Protein AF-A0A1G0JPV0-F1 (afdb_monomer)

Sequence (193 aa):
MLNKIFTVIILLCFSFQAYADFKSGGEAYKQGDYETAAKEFLPLAKNGDHRAMYALGSMYSAGHGVPQDYTEAFKWFQRAAKYGRPDAEYKIGLLYLNGLGTEKDDRKAINWFGRSAKKGFANAQFRLGEMYAAGLAVQQNDIKAYAWLTIALEQGITDAKITLDRVSANLSPEQLKEAQDLARSYRDQYVKR

Mean predicted aligned error: 6.46 Å

pLDDT: mean 92.22, std 15.37, range [37.16, 98.88]

Secondary structure (DSSP, 8-state):
----SS--S------------HHHHHHHHHTT-HHHHHHHHHHHHHTT-HHHHHHHHHHHHHTSSS---HHHHHHHHHHHHHTT-HHHHHHHHHHHHHTSSS---HHHHHHHHHHHHTTT-HHHHHHHHHHHHHTSSS---HHHHHHHHHHHHHTT-TTHHHHHHHHHHTS-HHHHHHHHHHHHHHHHHHT--

Radius of gyration: 23.27 Å; Cα contacts (8 Å, |Δi|>4): 308; chains: 1; bounding box: 89×28×48 Å

Solvent-accessible surface area (backbone atoms only — not comparable to full-atom values): 9659 Å² total; per-residue (Å²): 132,80,92,84,85,84,80,85,72,81,86,78,82,74,70,81,70,72,71,68,41,74,63,61,18,50,49,29,44,74,74,66,39,25,49,59,16,45,64,26,26,50,64,41,29,73,73,65,37,46,64,30,18,36,49,50,14,50,23,19,60,68,36,46,53,40,76,64,32,37,44,60,11,44,54,25,16,54,56,12,30,74,76,66,37,34,70,26,25,31,50,49,13,50,26,20,59,69,34,44,57,44,75,62,33,51,58,59,12,52,51,28,16,51,57,8,24,64,68,41,33,39,72,20,19,30,51,47,10,51,29,22,60,67,32,55,74,42,77,62,34,44,44,61,12,37,17,30,15,50,50,8,33,76,70,65,39,64,77,28,48,65,58,33,55,57,37,55,72,72,42,51,77,69,50,44,51,50,17,52,53,47,20,50,54,48,35,63,71,26,62,69,125

Foldseek 3Di:
DDDDDPPPDDDDPPPVPVQQDQVQLVVCVVVLVQLVNLVSLVVVLVVLNLVSLQVNLVCLCVVRSHRNANLSSLVSLVSSCVVVDLVSLQVNLVCLCVVGSHGNDNLSSLVSLVSSLLQQDLVSLLVNLVCLCVVGNHHNDLLSSLLSLVSSVVVPPVVSVVSNVVSCVVDDPVSNVSSVVSNVVSCVRHPDD

Nearest PDB structures (foldseek):
  6deh-assembly2_B  TM=9.423E-01  e=1.259E-10  Legionella pneumophila subsp. pneumophila str. Philadelphia 1
  8sxq-assembly2_B  TM=8.853E-01  e=7.604E-10  Legionella pneumophila
  6ur7-assembly1_A  TM=8.422E-01  e=4.593E-09  Oxalobacter formigenes
  6ok3-assembly1_B  TM=8.551E-01  e=3.186E-08  Oxalobacter formigenes OXCC13
  4bwr-assembly1_A  TM=7.169E-01  e=6.057E-09  Escherichia coli CFT073

Structure (mmCIF, N/CA/C/O backbone):
data_AF-A0A1G0JPV0-F1
#
_entry.id   AF-A0A1G0JPV0-F1
#
loop_
_atom_site.group_PDB
_atom_site.id
_atom_site.type_symbol
_atom_site.label_atom_id
_atom_site.label_alt_id
_atom_site.label_comp_id
_atom_site.label_asym_id
_atom_site.label_entity_id
_atom_site.label_seq_id
_atom_site.pdbx_PDB_ins_code
_atom_site.Cartn_x
_atom_site.Cartn_y
_atom_site.Cartn_z
_atom_site.occupancy
_atom_site.B_iso_or_equiv
_atom_site.auth_seq_id
_atom_site.auth_comp_id
_atom_site.auth_asym_id
_atom_site.auth_atom_id
_atom_site.pdbx_PDB_model_num
ATOM 1 N N . MET A 1 1 ? 69.873 -14.332 -13.710 1.00 43.25 1 MET A N 1
ATOM 2 C CA . MET A 1 1 ? 69.277 -13.416 -14.706 1.00 43.25 1 MET A CA 1
ATOM 3 C C . MET A 1 1 ? 67.814 -13.797 -14.854 1.00 43.25 1 MET A C 1
ATOM 5 O O . MET A 1 1 ? 67.537 -14.937 -15.185 1.00 43.25 1 MET A O 1
ATOM 9 N N . LEU A 1 2 ? 66.923 -12.983 -14.278 1.00 37.16 2 LEU A N 1
ATOM 10 C CA . LEU A 1 2 ? 65.874 -12.257 -15.016 1.00 37.16 2 LEU A CA 1
ATOM 11 C C . LEU A 1 2 ? 64.923 -13.212 -15.768 1.00 37.16 2 LEU A C 1
ATOM 13 O O . LEU A 1 2 ? 65.259 -13.695 -16.835 1.00 37.16 2 LEU A O 1
ATOM 17 N N . ASN A 1 3 ? 63.753 -13.579 -15.240 1.00 48.41 3 ASN A N 1
ATOM 18 C CA . ASN A 1 3 ? 62.651 -12.688 -14.858 1.00 48.41 3 ASN A CA 1
ATOM 19 C C . ASN A 1 3 ? 62.329 -11.710 -16.001 1.00 48.41 3 ASN A C 1
ATOM 21 O O . ASN A 1 3 ? 62.846 -10.595 -15.966 1.00 48.41 3 ASN A O 1
ATOM 25 N N . LYS A 1 4 ? 61.571 -12.153 -17.029 1.00 50.66 4 LYS A N 1
ATOM 26 C CA . LYS A 1 4 ? 60.850 -11.284 -17.998 1.00 50.66 4 LYS A CA 1
ATOM 27 C C . LYS A 1 4 ? 60.007 -11.982 -19.091 1.00 50.66 4 LYS A C 1
ATOM 29 O O . LYS A 1 4 ? 59.798 -11.392 -20.141 1.00 50.66 4 LYS A O 1
ATOM 34 N N . ILE A 1 5 ? 59.470 -13.191 -18.887 1.00 46.94 5 ILE A N 1
ATOM 35 C CA . ILE A 1 5 ? 58.475 -13.756 -19.841 1.00 46.94 5 ILE A CA 1
ATOM 36 C C . ILE A 1 5 ? 57.236 -14.312 -19.115 1.00 46.94 5 ILE A C 1
ATOM 38 O O . ILE A 1 5 ? 56.563 -15.216 -19.584 1.00 46.94 5 ILE A O 1
ATOM 42 N N . PHE A 1 6 ? 56.909 -13.741 -17.953 1.00 47.00 6 PHE A N 1
ATOM 43 C CA . PHE A 1 6 ? 55.642 -13.982 -17.244 1.00 47.00 6 PHE A CA 1
ATOM 44 C C . PHE A 1 6 ? 54.707 -12.761 -17.311 1.00 47.00 6 PHE A C 1
ATOM 46 O O . PHE A 1 6 ? 53.861 -12.556 -16.449 1.00 47.00 6 PHE A O 1
ATOM 53 N N . THR A 1 7 ? 54.868 -11.920 -18.337 1.00 50.72 7 THR A N 1
ATOM 54 C CA . THR A 1 7 ? 54.096 -10.675 -18.506 1.00 50.72 7 THR A CA 1
ATOM 55 C C . THR A 1 7 ? 53.490 -10.580 -19.906 1.00 50.72 7 THR A C 1
ATOM 57 O O . THR A 1 7 ? 53.484 -9.528 -20.528 1.00 50.72 7 THR A O 1
ATOM 60 N N . VAL A 1 8 ? 52.985 -11.703 -20.418 1.00 45.12 8 VAL A N 1
ATOM 61 C CA . VAL A 1 8 ? 52.005 -11.725 -21.520 1.00 45.12 8 VAL A CA 1
ATOM 62 C C . VAL A 1 8 ? 50.880 -12.695 -21.142 1.00 45.12 8 VAL A C 1
ATOM 64 O O . VAL A 1 8 ? 50.472 -13.564 -21.900 1.00 45.12 8 VAL A O 1
ATOM 67 N N . ILE A 1 9 ? 50.412 -12.585 -19.899 1.00 51.75 9 ILE A N 1
ATOM 68 C CA . ILE A 1 9 ? 49.181 -13.213 -19.427 1.00 51.75 9 ILE A CA 1
ATOM 69 C C . ILE A 1 9 ? 48.224 -12.051 -19.154 1.00 51.75 9 ILE A C 1
ATOM 71 O O . ILE A 1 9 ? 48.462 -11.246 -18.260 1.00 51.75 9 ILE A O 1
ATOM 75 N N . ILE A 1 10 ? 47.166 -11.978 -19.968 1.00 52.12 10 ILE A N 1
ATOM 76 C CA . ILE A 1 10 ? 45.987 -11.112 -19.805 1.00 52.12 10 ILE A CA 1
ATOM 77 C C . ILE A 1 10 ? 46.240 -9.635 -20.168 1.00 52.12 10 ILE A C 1
ATOM 79 O O . ILE A 1 10 ? 46.107 -8.720 -19.359 1.00 52.12 10 ILE A O 1
ATOM 83 N N . LEU A 1 11 ? 46.538 -9.383 -21.446 1.00 46.12 11 LEU A N 1
ATOM 84 C CA . LEU A 1 11 ? 46.257 -8.081 -22.049 1.00 46.12 11 LEU A CA 1
ATOM 85 C C . LEU A 1 11 ? 44.753 -8.024 -22.390 1.00 46.12 11 LEU A C 1
ATOM 87 O O . LEU A 1 11 ? 44.307 -8.565 -23.395 1.00 46.12 11 LEU A O 1
ATOM 91 N N . LEU A 1 12 ? 43.987 -7.390 -21.501 1.00 47.78 12 LEU A N 1
ATOM 92 C CA . LEU A 1 12 ? 42.864 -6.504 -21.831 1.00 47.78 12 LEU A CA 1
ATOM 93 C C . LEU A 1 12 ? 41.754 -7.053 -22.752 1.00 47.78 12 LEU A C 1
ATOM 95 O O . LEU A 1 12 ? 41.463 -6.504 -23.807 1.00 47.78 12 LEU A O 1
ATOM 99 N N . CYS A 1 13 ? 41.008 -8.034 -22.253 1.00 44.00 13 CYS A N 1
ATOM 100 C CA . CYS A 1 13 ? 39.548 -8.009 -22.390 1.00 44.00 13 CYS A CA 1
ATOM 101 C C . CYS A 1 13 ? 38.929 -7.783 -21.006 1.00 44.00 13 CYS A C 1
ATOM 103 O O . CYS A 1 13 ? 38.062 -8.522 -20.559 1.00 44.00 13 CYS A O 1
ATOM 105 N N . PHE A 1 14 ? 39.373 -6.729 -20.313 1.00 47.12 14 PHE A N 1
ATOM 106 C CA . PHE A 1 14 ? 38.463 -6.029 -19.413 1.00 47.12 14 PHE A CA 1
ATOM 107 C C . PHE A 1 14 ? 37.502 -5.251 -20.310 1.00 47.12 14 PHE A C 1
ATOM 109 O O . PHE A 1 14 ? 37.613 -4.038 -20.468 1.00 47.12 14 PHE A O 1
ATOM 116 N N . SER A 1 15 ? 36.560 -5.961 -20.936 1.00 43.19 15 SER A N 1
ATOM 117 C CA . SER A 1 15 ? 35.272 -5.344 -21.198 1.00 43.19 15 SER A CA 1
ATOM 118 C C . SER A 1 15 ? 34.815 -4.861 -19.831 1.00 43.19 15 SER A C 1
ATOM 120 O O . SER A 1 15 ? 34.540 -5.672 -18.942 1.00 43.19 15 SER A O 1
ATOM 122 N N . PHE A 1 16 ? 34.836 -3.547 -19.632 1.00 46.31 16 PHE A N 1
ATOM 123 C CA . PHE A 1 16 ? 34.170 -2.882 -18.527 1.00 46.31 16 PHE A CA 1
ATOM 124 C C . PHE A 1 16 ? 32.673 -3.109 -18.754 1.00 46.31 16 PHE A C 1
ATOM 126 O O . PHE A 1 16 ? 31.938 -2.220 -19.167 1.00 46.31 16 PHE A O 1
ATOM 133 N N . GLN A 1 17 ? 32.226 -4.356 -18.602 1.00 47.66 17 GLN A N 1
ATOM 134 C CA . GLN A 1 17 ? 30.826 -4.671 -18.472 1.00 47.66 17 GLN A CA 1
ATOM 135 C C . GLN A 1 17 ? 30.509 -4.097 -17.100 1.00 47.66 17 GLN A C 1
ATOM 137 O O . GLN A 1 17 ? 30.751 -4.743 -16.080 1.00 47.66 17 GLN A O 1
ATOM 142 N N . ALA A 1 18 ? 30.133 -2.818 -17.070 1.00 55.00 18 ALA A N 1
ATOM 143 C CA . ALA A 1 18 ? 29.566 -2.214 -15.887 1.00 55.00 18 ALA A CA 1
ATOM 144 C C . ALA A 1 18 ?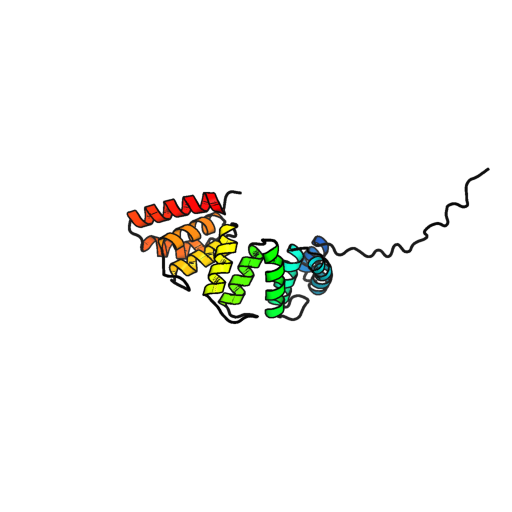 28.434 -3.157 -15.480 1.00 55.00 18 ALA A C 1
ATOM 146 O O . ALA A 1 18 ? 27.468 -3.343 -16.222 1.00 55.00 18 ALA A O 1
ATOM 147 N N . TYR A 1 19 ? 28.645 -3.900 -14.395 1.00 58.84 19 TYR A N 1
ATOM 148 C CA . TYR A 1 19 ? 27.597 -4.749 -13.870 1.00 58.84 19 TYR A CA 1
ATOM 149 C C . TYR A 1 19 ? 26.460 -3.816 -13.515 1.00 58.84 19 TYR A C 1
ATOM 151 O O . TYR A 1 19 ? 26.688 -2.825 -12.820 1.00 58.84 19 TYR A O 1
ATOM 159 N N . ALA A 1 20 ? 25.267 -4.134 -14.008 1.00 70.62 20 ALA A N 1
ATOM 160 C CA . ALA A 1 20 ? 24.099 -3.366 -13.648 1.00 70.62 20 ALA A CA 1
ATOM 161 C C . ALA A 1 20 ? 24.013 -3.280 -12.125 1.00 70.62 20 ALA A C 1
ATOM 163 O O . ALA A 1 20 ? 24.094 -4.303 -11.438 1.00 70.62 20 ALA A O 1
ATOM 164 N N . ASP A 1 21 ? 23.891 -2.066 -11.600 1.00 82.81 21 ASP A N 1
ATOM 165 C CA . ASP A 1 21 ? 23.799 -1.816 -10.168 1.00 82.81 21 ASP A CA 1
ATOM 166 C C . ASP A 1 21 ? 22.537 -0.990 -9.875 1.00 82.81 21 ASP A C 1
ATOM 168 O O . ASP A 1 21 ? 22.147 -0.104 -10.638 1.00 82.81 21 ASP A O 1
ATOM 172 N N . PHE A 1 22 ? 21.857 -1.285 -8.763 1.00 91.00 22 PHE A N 1
ATOM 173 C CA . PHE A 1 22 ? 20.574 -0.649 -8.451 1.00 91.00 22 PHE A CA 1
ATOM 174 C C . PHE A 1 22 ? 20.690 0.874 -8.252 1.00 91.00 22 PHE A C 1
ATOM 176 O O . PHE A 1 22 ? 19.741 1.612 -8.516 1.00 91.00 22 PHE A O 1
ATOM 183 N N . LYS A 1 23 ? 21.838 1.355 -7.768 1.00 93.44 23 LYS A N 1
ATOM 184 C CA . LYS A 1 23 ? 22.106 2.779 -7.563 1.00 93.44 23 LYS A CA 1
ATOM 185 C C . LYS A 1 23 ? 22.216 3.498 -8.909 1.00 93.44 23 LYS A C 1
ATOM 187 O O . LYS A 1 23 ? 21.556 4.520 -9.054 1.00 93.44 23 LYS A O 1
ATOM 192 N N . SER A 1 24 ? 22.943 2.949 -9.880 1.00 91.25 24 SER A N 1
ATOM 193 C CA . SER A 1 24 ? 23.086 3.524 -11.226 1.00 91.25 24 SER A CA 1
ATOM 194 C C . SER A 1 24 ? 21.732 3.681 -11.931 1.00 91.25 24 SER A C 1
ATOM 196 O O . SER A 1 24 ? 21.379 4.782 -12.356 1.00 91.25 24 SER A O 1
ATOM 198 N N . GLY A 1 25 ? 20.893 2.637 -11.922 1.00 94.75 25 GLY A N 1
ATOM 199 C CA . GLY A 1 25 ? 19.526 2.721 -12.446 1.00 94.75 25 GLY A CA 1
ATOM 200 C C . GLY A 1 25 ? 18.661 3.731 -11.683 1.00 94.75 25 GLY A C 1
ATOM 201 O O . GLY A 1 25 ? 17.867 4.460 -12.276 1.00 94.75 25 GLY A O 1
ATOM 202 N N . GLY A 1 26 ? 18.838 3.832 -10.361 1.00 95.31 26 GLY A N 1
ATOM 203 C CA . GLY A 1 26 ? 18.159 4.827 -9.529 1.00 95.31 26 GLY A CA 1
ATOM 204 C C . GLY A 1 26 ? 18.595 6.269 -9.806 1.00 95.31 26 GLY A C 1
ATOM 205 O O . GLY A 1 26 ? 17.771 7.180 -9.733 1.00 95.31 26 GLY A O 1
ATOM 206 N N . GLU A 1 27 ? 19.867 6.493 -10.124 1.00 96.62 27 GLU A N 1
ATOM 207 C CA . GLU A 1 27 ? 20.407 7.796 -10.523 1.00 96.62 27 GLU A CA 1
ATOM 208 C C . GLU A 1 27 ? 19.891 8.204 -11.901 1.00 96.62 27 GLU A C 1
ATOM 210 O O . GLU A 1 27 ? 19.369 9.312 -12.030 1.00 96.62 27 GLU A O 1
ATOM 215 N N . ALA A 1 28 ? 19.922 7.292 -12.877 1.00 96.81 28 ALA A N 1
ATOM 216 C CA . ALA A 1 28 ? 19.327 7.507 -14.194 1.00 96.81 28 ALA A CA 1
ATOM 217 C C . ALA A 1 28 ? 17.837 7.876 -14.078 1.00 96.81 28 ALA A C 1
ATOM 219 O O . ALA A 1 28 ? 17.399 8.894 -14.613 1.00 96.81 28 ALA A O 1
ATOM 220 N N . TYR A 1 29 ? 17.074 7.136 -13.262 1.00 96.75 29 TYR A N 1
ATOM 221 C CA . TYR A 1 29 ? 15.657 7.425 -13.024 1.00 96.75 29 TYR A CA 1
ATOM 222 C C . TYR A 1 29 ? 15.435 8.831 -12.444 1.00 96.75 29 TYR A C 1
ATOM 224 O O . TYR A 1 29 ? 14.533 9.547 -12.875 1.00 96.75 29 TYR A O 1
ATOM 232 N N . LYS A 1 30 ? 16.255 9.251 -11.471 1.00 96.75 30 LYS A N 1
ATOM 233 C CA . LYS A 1 30 ? 16.167 10.596 -10.869 1.00 96.75 30 LYS A CA 1
ATOM 234 C C . LYS A 1 30 ? 16.495 11.713 -11.860 1.00 96.75 30 LYS A C 1
ATOM 236 O O . LYS A 1 30 ? 15.967 12.809 -11.712 1.00 96.75 30 LYS A O 1
ATOM 241 N N . GLN A 1 31 ? 17.350 11.438 -12.841 1.00 97.56 31 GLN A N 1
ATOM 242 C CA . GLN A 1 31 ? 17.716 12.376 -13.903 1.00 97.56 31 GLN A CA 1
ATOM 243 C C . GLN A 1 31 ? 16.696 12.404 -15.055 1.00 97.56 31 GLN A C 1
ATOM 245 O O . GLN A 1 31 ? 16.833 13.214 -15.966 1.00 97.56 31 GLN A O 1
ATOM 250 N N . GLY A 1 32 ? 15.668 11.549 -15.018 1.00 96.88 32 GLY A N 1
ATOM 251 C CA . GLY A 1 32 ? 14.684 11.416 -16.094 1.00 96.88 32 GLY A CA 1
ATOM 252 C C . GLY A 1 32 ? 15.141 10.518 -17.247 1.00 96.88 32 GLY A C 1
ATOM 253 O O . GLY A 1 32 ? 14.391 10.337 -18.204 1.00 96.88 32 GLY A O 1
ATOM 254 N N . ASP A 1 33 ? 16.326 9.905 -17.151 1.00 97.62 33 ASP A N 1
ATOM 255 C CA . ASP A 1 33 ? 16.787 8.886 -18.094 1.00 97.62 33 ASP A CA 1
ATOM 256 C C . ASP A 1 33 ? 16.156 7.530 -17.747 1.00 97.62 33 ASP A C 1
ATOM 258 O O . ASP A 1 33 ? 16.757 6.619 -17.165 1.00 97.62 33 ASP A O 1
ATOM 262 N N . TYR A 1 34 ? 14.868 7.427 -18.062 1.00 97.75 34 TYR A N 1
ATOM 263 C CA . TYR A 1 34 ? 14.081 6.244 -17.752 1.00 97.75 34 TYR A CA 1
ATOM 264 C C . TYR A 1 34 ? 14.453 5.039 -18.616 1.00 97.75 34 TYR A C 1
ATOM 266 O O . TYR A 1 34 ? 14.282 3.906 -18.172 1.00 97.75 34 TYR A O 1
ATOM 274 N N . GLU A 1 35 ? 14.961 5.248 -19.830 1.00 96.31 35 GLU A N 1
ATOM 275 C CA . GLU A 1 35 ? 15.379 4.141 -20.691 1.00 96.31 35 GLU A CA 1
ATOM 276 C C . GLU A 1 35 ? 16.613 3.445 -20.106 1.00 96.31 35 GLU A C 1
ATOM 278 O O . GLU A 1 35 ? 16.623 2.218 -19.969 1.00 96.31 35 GLU A O 1
ATOM 283 N N . THR A 1 36 ? 17.621 4.214 -19.680 1.00 96.00 36 THR A N 1
ATOM 284 C CA . THR A 1 36 ? 18.785 3.660 -18.979 1.00 96.00 36 THR A CA 1
ATOM 285 C C . THR A 1 36 ? 18.368 3.011 -17.666 1.00 96.00 36 THR A C 1
ATOM 287 O O . THR A 1 36 ? 18.745 1.870 -17.407 1.00 96.00 36 THR A O 1
ATOM 290 N N . ALA A 1 37 ? 17.502 3.653 -16.874 1.00 97.50 37 ALA A N 1
ATOM 291 C CA . ALA A 1 37 ? 16.993 3.050 -15.642 1.00 97.50 37 ALA A CA 1
ATOM 292 C C . ALA A 1 37 ? 16.333 1.677 -15.883 1.00 97.50 37 ALA A C 1
ATOM 294 O O . ALA A 1 37 ? 16.588 0.726 -15.142 1.00 97.50 37 ALA A O 1
ATOM 295 N N . ALA A 1 38 ? 15.526 1.540 -16.942 1.00 96.69 38 ALA A N 1
ATOM 296 C CA . ALA A 1 38 ? 14.870 0.279 -17.286 1.00 96.69 38 ALA A CA 1
ATOM 297 C C . ALA A 1 38 ? 15.895 -0.798 -17.666 1.00 96.69 38 ALA A C 1
ATOM 299 O O . ALA A 1 38 ? 15.785 -1.944 -17.214 1.00 96.69 38 ALA A O 1
ATOM 300 N N . LYS A 1 39 ? 16.899 -0.422 -18.471 1.00 95.56 39 LYS A N 1
ATOM 301 C CA . LYS A 1 39 ? 17.998 -1.304 -18.890 1.00 95.56 39 LYS A CA 1
ATOM 302 C C . LYS A 1 39 ? 18.806 -1.809 -17.696 1.00 95.56 39 LYS A C 1
ATOM 304 O O . LYS A 1 39 ? 19.106 -2.998 -17.657 1.00 95.56 39 LYS A O 1
ATOM 309 N N . GLU A 1 40 ? 19.078 -0.951 -16.716 1.00 95.69 40 GLU A N 1
ATOM 310 C CA . GLU A 1 40 ? 19.814 -1.303 -15.495 1.00 95.69 40 GLU A CA 1
ATOM 311 C C . GLU A 1 40 ? 18.985 -2.179 -14.540 1.00 95.69 40 GLU A C 1
ATOM 313 O O . GLU A 1 40 ? 19.461 -3.183 -14.004 1.00 95.69 40 GLU A O 1
ATOM 318 N N . PHE A 1 41 ? 17.701 -1.865 -14.339 1.00 97.50 41 PHE A N 1
ATOM 319 C CA . PHE A 1 41 ? 16.863 -2.636 -13.416 1.00 97.50 41 PHE A CA 1
ATOM 320 C C . PHE A 1 41 ? 16.484 -4.023 -13.940 1.00 97.50 41 PHE A C 1
ATOM 322 O O . PHE A 1 41 ? 16.311 -4.945 -13.140 1.00 97.50 41 PHE A O 1
ATOM 329 N N . LEU A 1 42 ? 16.351 -4.210 -15.257 1.00 96.88 42 LEU A N 1
ATOM 330 C CA . LEU A 1 42 ? 15.928 -5.483 -15.846 1.00 96.88 42 LEU A CA 1
ATOM 331 C C . LEU A 1 42 ? 16.793 -6.696 -15.445 1.00 96.88 42 LEU A C 1
ATOM 333 O O . LEU A 1 42 ? 16.221 -7.680 -14.958 1.00 96.88 42 LEU A O 1
ATOM 337 N N . PRO A 1 43 ? 18.128 -6.695 -15.630 1.00 96.38 43 PRO A N 1
ATOM 338 C CA . PRO A 1 43 ? 18.971 -7.821 -15.229 1.00 96.38 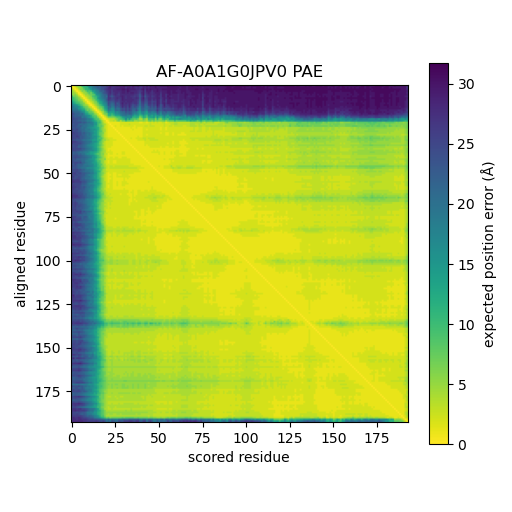43 PRO A CA 1
ATOM 339 C C . PRO A 1 43 ? 18.944 -8.052 -13.712 1.00 96.38 43 PRO A C 1
ATOM 341 O O . PRO A 1 43 ? 18.845 -9.197 -13.274 1.00 96.38 43 PRO A O 1
ATOM 344 N N . LEU A 1 44 ? 18.937 -6.987 -12.906 1.00 96.44 44 LEU A N 1
ATOM 345 C CA . LEU A 1 44 ? 18.855 -7.078 -11.444 1.00 96.44 44 LEU A CA 1
ATOM 346 C C . LEU A 1 44 ? 17.560 -7.749 -10.980 1.00 96.44 44 LEU A C 1
ATOM 348 O O . LEU A 1 44 ? 17.581 -8.664 -10.157 1.00 96.44 44 LEU A O 1
ATOM 352 N N . ALA A 1 45 ? 16.427 -7.336 -11.549 1.00 96.62 45 ALA A N 1
ATOM 353 C CA . ALA A 1 45 ? 15.127 -7.903 -11.228 1.00 96.62 45 ALA A CA 1
ATOM 354 C C . ALA A 1 45 ? 15.020 -9.373 -11.662 1.00 96.62 45 ALA A C 1
ATOM 356 O O . ALA A 1 45 ? 14.421 -10.179 -10.951 1.00 96.62 45 ALA A O 1
ATOM 357 N N . LYS A 1 46 ? 15.618 -9.746 -12.804 1.00 95.75 46 LYS A N 1
ATOM 358 C CA . LYS A 1 46 ? 15.711 -11.151 -13.243 1.00 95.75 46 LYS A CA 1
ATOM 359 C C . LYS A 1 46 ? 16.567 -11.999 -12.299 1.00 95.75 46 LYS A C 1
ATOM 361 O O . LYS A 1 46 ? 16.242 -13.164 -12.092 1.00 95.75 46 LYS A O 1
ATOM 366 N N . ASN A 1 47 ? 17.583 -11.402 -11.680 1.00 94.50 47 ASN A N 1
ATOM 367 C CA . ASN A 1 47 ? 18.490 -12.062 -10.739 1.00 94.50 47 ASN A CA 1
ATOM 368 C C . ASN A 1 47 ? 18.030 -11.992 -9.271 1.00 94.50 47 ASN A C 1
ATOM 370 O O . ASN A 1 47 ? 18.800 -12.313 -8.370 1.00 94.50 47 ASN A O 1
ATOM 374 N N . GLY A 1 48 ? 16.778 -11.603 -9.009 1.00 93.06 48 GLY A N 1
ATOM 375 C CA . GLY A 1 48 ? 16.192 -11.683 -7.669 1.00 93.06 48 GLY A CA 1
ATOM 376 C C . GLY A 1 48 ? 16.233 -10.394 -6.844 1.00 93.06 48 GLY A C 1
ATOM 377 O O . GLY A 1 48 ? 15.745 -10.407 -5.715 1.00 93.06 48 GLY A O 1
ATOM 378 N N . ASP A 1 49 ? 16.746 -9.272 -7.369 1.00 96.69 49 ASP A N 1
ATOM 379 C CA . ASP A 1 49 ? 16.698 -7.999 -6.637 1.00 96.69 49 ASP A CA 1
ATOM 380 C C . ASP A 1 49 ? 15.253 -7.478 -6.572 1.00 96.69 49 ASP A C 1
ATOM 382 O O . ASP A 1 49 ? 14.702 -6.920 -7.526 1.00 96.69 49 ASP A O 1
ATOM 386 N N . HIS A 1 50 ? 14.623 -7.640 -5.410 1.00 96.88 50 HIS A N 1
ATOM 387 C CA . HIS A 1 50 ? 13.234 -7.247 -5.188 1.00 96.88 50 HIS A CA 1
ATOM 388 C C . HIS A 1 50 ? 13.004 -5.728 -5.260 1.00 96.88 50 HIS A C 1
ATOM 390 O O . HIS A 1 50 ? 11.869 -5.294 -5.467 1.00 96.88 50 HIS A O 1
ATOM 396 N N . ARG A 1 51 ? 14.043 -4.897 -5.079 1.00 97.31 51 ARG A N 1
ATOM 397 C CA . ARG A 1 51 ? 13.947 -3.439 -5.260 1.00 97.31 51 ARG A CA 1
ATOM 398 C C . ARG A 1 51 ? 13.850 -3.119 -6.746 1.00 97.31 51 ARG A C 1
ATOM 400 O O . ARG A 1 51 ? 12.993 -2.331 -7.132 1.00 97.31 51 ARG A O 1
ATOM 407 N N . ALA A 1 52 ? 14.663 -3.783 -7.570 1.00 97.94 52 ALA A N 1
ATOM 408 C CA . ALA A 1 52 ? 14.601 -3.661 -9.025 1.00 97.94 52 ALA A CA 1
ATOM 409 C C . ALA A 1 52 ? 13.268 -4.188 -9.581 1.00 97.94 52 ALA A C 1
ATOM 411 O O . ALA A 1 52 ? 12.672 -3.551 -10.444 1.00 97.94 52 ALA A O 1
ATOM 412 N N . MET A 1 53 ? 12.734 -5.287 -9.030 1.00 98.56 53 MET A N 1
ATOM 413 C CA . MET A 1 53 ? 11.384 -5.766 -9.370 1.00 98.56 53 MET A CA 1
ATOM 414 C C . MET A 1 53 ? 10.313 -4.701 -9.092 1.00 98.56 53 MET A C 1
ATOM 416 O O . MET A 1 53 ? 9.466 -4.445 -9.942 1.00 98.56 53 MET A O 1
ATOM 420 N N . TYR A 1 54 ? 10.349 -4.058 -7.920 1.00 98.62 54 TYR A N 1
ATOM 421 C CA . TYR A 1 54 ? 9.412 -2.979 -7.593 1.00 98.62 54 TYR A CA 1
ATOM 422 C C . TYR A 1 54 ? 9.588 -1.755 -8.508 1.00 98.62 54 TYR A C 1
ATOM 424 O O . TYR A 1 54 ? 8.596 -1.165 -8.945 1.00 98.62 54 TYR A O 1
ATOM 432 N N . ALA A 1 55 ? 10.835 -1.386 -8.818 1.00 98.50 55 ALA A N 1
ATOM 433 C CA . ALA A 1 55 ? 11.144 -0.279 -9.716 1.00 98.50 55 ALA A CA 1
ATOM 434 C C . ALA A 1 55 ? 10.586 -0.531 -11.124 1.00 98.50 55 ALA A C 1
ATOM 436 O O . ALA A 1 55 ? 9.827 0.295 -11.621 1.00 98.50 55 ALA A O 1
ATOM 437 N N . LEU A 1 56 ? 10.839 -1.707 -11.711 1.00 98.31 56 LEU A N 1
ATOM 438 C CA . LEU A 1 56 ? 10.262 -2.089 -13.005 1.00 98.31 56 LEU A CA 1
ATOM 439 C C . LEU A 1 56 ? 8.737 -2.096 -12.974 1.00 98.31 56 LEU A C 1
ATOM 441 O O . LEU A 1 56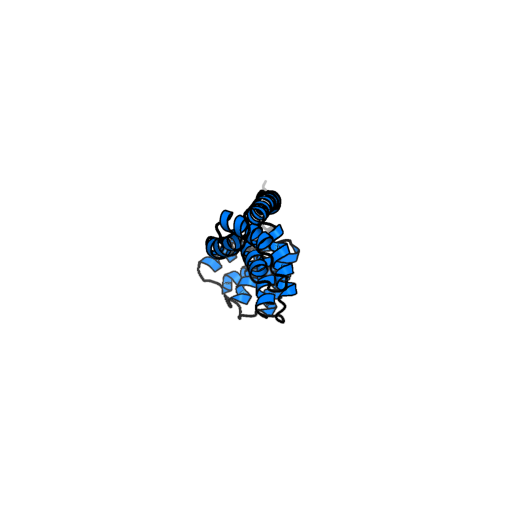 ? 8.116 -1.556 -13.882 1.00 98.31 56 LEU A O 1
ATOM 445 N N . GLY A 1 57 ? 8.122 -2.649 -11.923 1.00 98.62 57 GLY A N 1
ATOM 446 C CA . GLY A 1 57 ? 6.667 -2.609 -11.780 1.00 98.62 57 GLY A CA 1
ATOM 447 C C . GLY A 1 57 ? 6.124 -1.176 -11.795 1.00 98.62 57 GLY A C 1
ATOM 448 O O . GLY A 1 57 ? 5.130 -0.883 -12.457 1.00 98.62 57 GLY A O 1
ATOM 449 N N . SER A 1 58 ? 6.821 -0.255 -11.128 1.00 98.62 58 SER A N 1
ATOM 450 C CA . SER A 1 58 ? 6.465 1.168 -11.116 1.00 98.62 58 SER A CA 1
ATOM 451 C C . SER A 1 58 ? 6.665 1.827 -12.482 1.00 98.62 58 SER A C 1
ATOM 453 O O . SER A 1 58 ? 5.820 2.613 -12.902 1.00 98.62 58 SER A O 1
ATOM 455 N N . MET A 1 59 ? 7.735 1.475 -13.197 1.00 98.69 59 MET A N 1
ATOM 456 C CA . MET A 1 59 ? 8.029 1.983 -14.538 1.00 98.69 59 MET A CA 1
ATOM 457 C C . MET A 1 59 ? 6.992 1.533 -15.564 1.00 98.69 59 MET A C 1
ATOM 459 O O . MET A 1 59 ? 6.448 2.379 -16.266 1.00 98.69 59 MET A O 1
ATOM 463 N N . TYR A 1 60 ? 6.626 0.248 -15.577 1.00 98.81 60 TYR A N 1
ATOM 464 C CA . TYR A 1 60 ? 5.527 -0.263 -16.403 1.00 98.81 60 TYR A CA 1
ATOM 465 C C . TYR A 1 60 ? 4.188 0.390 -16.052 1.00 98.81 60 TYR A C 1
ATOM 467 O O . TYR A 1 60 ? 3.414 0.726 -16.941 1.00 98.81 60 TYR A O 1
ATOM 475 N N . SER A 1 61 ? 3.914 0.637 -14.768 1.00 98.50 61 SER A N 1
ATOM 476 C CA . SER A 1 61 ? 2.686 1.326 -14.353 1.00 98.50 61 SER A CA 1
ATOM 477 C C . SER A 1 61 ? 2.626 2.784 -14.828 1.00 98.50 61 SER A C 1
ATOM 479 O O . SER A 1 61 ? 1.526 3.308 -15.006 1.00 98.50 61 SER A O 1
ATOM 481 N N . ALA A 1 62 ? 3.773 3.452 -14.973 1.00 97.94 62 ALA A N 1
ATOM 482 C CA . ALA A 1 62 ? 3.869 4.868 -15.331 1.00 97.94 62 ALA A CA 1
ATOM 483 C C . ALA A 1 62 ? 4.191 5.116 -16.816 1.00 97.94 62 ALA A C 1
ATOM 485 O O . ALA A 1 62 ? 4.049 6.241 -17.279 1.00 97.94 62 ALA A O 1
ATOM 486 N N . GLY A 1 63 ? 4.631 4.098 -17.560 1.00 98.00 63 GLY A N 1
ATOM 487 C CA . GLY A 1 63 ? 5.150 4.272 -18.920 1.00 98.00 63 GLY A CA 1
ATOM 488 C C . GLY A 1 63 ? 6.527 4.949 -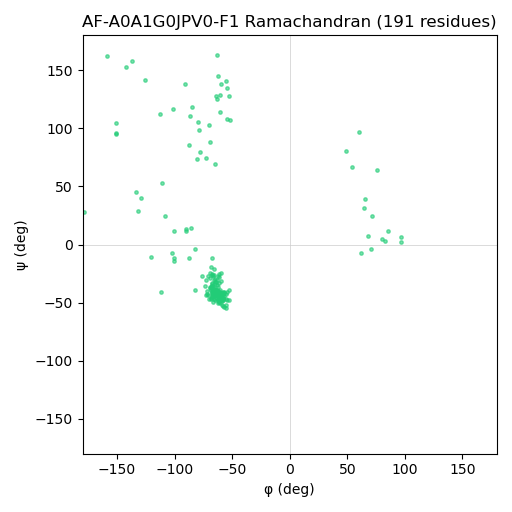18.972 1.00 98.00 63 GLY A C 1
ATOM 489 O O . GLY A 1 63 ? 6.869 5.598 -19.957 1.00 98.00 63 GLY A O 1
ATOM 490 N N . HIS A 1 64 ? 7.319 4.856 -17.900 1.00 97.94 64 HIS A N 1
ATOM 491 C CA . HIS A 1 64 ? 8.643 5.478 -17.827 1.00 97.94 64 HIS A CA 1
ATOM 492 C C . HIS A 1 64 ? 9.702 4.549 -18.415 1.00 97.94 64 HIS A C 1
ATOM 494 O O . HIS A 1 64 ? 10.016 3.524 -17.815 1.00 97.94 64 HIS A O 1
ATOM 500 N N . GLY A 1 65 ? 10.268 4.902 -19.573 1.00 95.25 65 GLY A N 1
ATOM 501 C CA . GLY A 1 65 ? 11.352 4.138 -20.216 1.00 95.25 65 GLY A CA 1
ATOM 502 C C . GLY A 1 65 ? 10.930 2.784 -20.800 1.00 95.25 65 GLY A C 1
ATOM 503 O O . GLY A 1 65 ? 11.733 2.109 -21.435 1.00 95.25 65 GLY A O 1
ATOM 504 N N . VAL A 1 66 ? 9.670 2.398 -20.602 1.00 97.00 66 VAL A N 1
ATOM 505 C CA . VAL A 1 66 ? 8.991 1.230 -21.169 1.00 97.00 66 VAL A CA 1
ATOM 506 C C . VAL A 1 66 ? 7.548 1.630 -21.499 1.00 97.00 66 VAL A C 1
ATOM 508 O O . VAL A 1 66 ? 7.017 2.521 -20.832 1.00 97.00 66 VAL A O 1
ATOM 511 N N . PRO A 1 67 ? 6.882 1.001 -22.486 1.00 98.12 67 PRO A N 1
ATOM 512 C CA . PRO A 1 67 ? 5.458 1.227 -22.718 1.00 98.12 67 PRO A CA 1
ATOM 513 C C . PRO A 1 67 ? 4.641 0.962 -21.451 1.00 98.12 67 PRO A C 1
ATOM 515 O O . PRO A 1 67 ? 4.926 0.017 -20.710 1.00 98.12 67 PRO A O 1
ATOM 518 N N . GLN A 1 68 ? 3.628 1.793 -21.201 1.00 98.50 68 GLN A N 1
ATOM 519 C CA . GLN A 1 68 ? 2.752 1.590 -20.054 1.00 98.50 68 GLN A CA 1
ATOM 520 C C . GLN A 1 68 ? 2.011 0.256 -20.194 1.00 98.50 68 GLN A C 1
ATOM 522 O O . GLN A 1 68 ? 1.325 0.020 -21.186 1.00 98.50 68 GLN A O 1
ATOM 527 N N . ASP A 1 69 ? 2.131 -0.596 -19.178 1.00 98.69 69 ASP A N 1
ATOM 528 C CA . ASP A 1 69 ? 1.473 -1.897 -19.127 1.00 98.69 69 ASP A CA 1
ATOM 529 C C . ASP A 1 69 ? 1.198 -2.291 -17.671 1.00 98.69 69 ASP A C 1
ATOM 531 O O . ASP A 1 69 ? 2.081 -2.712 -16.917 1.00 98.69 69 ASP A O 1
ATOM 535 N N . TYR A 1 70 ? -0.063 -2.172 -17.257 1.00 98.69 70 TYR A N 1
ATOM 536 C CA . TYR A 1 70 ? -0.473 -2.553 -15.909 1.00 98.69 70 TYR A CA 1
ATOM 537 C C . TYR A 1 70 ? -0.396 -4.063 -15.656 1.00 98.69 70 TYR A C 1
ATOM 539 O O . TYR A 1 70 ? -0.230 -4.471 -14.508 1.00 98.69 70 TYR A O 1
ATOM 547 N N . THR A 1 71 ? -0.485 -4.898 -16.694 1.00 98.69 71 THR A N 1
ATOM 548 C CA . THR A 1 71 ? -0.368 -6.357 -16.575 1.00 98.69 71 THR A CA 1
ATOM 549 C C . THR A 1 71 ? 1.075 -6.747 -16.262 1.00 98.69 71 THR A C 1
ATOM 551 O O . THR A 1 71 ? 1.322 -7.560 -15.367 1.00 98.69 71 THR A O 1
ATOM 554 N N . GLU A 1 72 ? 2.051 -6.134 -16.935 1.00 98.50 72 GLU A N 1
ATOM 555 C CA . GLU A 1 72 ? 3.468 -6.313 -16.593 1.00 98.50 72 GLU A CA 1
ATOM 556 C C . GLU A 1 72 ? 3.805 -5.699 -15.233 1.00 98.50 72 GLU A C 1
ATOM 558 O O . GLU A 1 72 ? 4.478 -6.342 -14.419 1.00 98.50 72 GLU A O 1
ATOM 563 N N . ALA A 1 73 ? 3.268 -4.515 -14.921 1.00 98.81 73 ALA A N 1
ATOM 564 C CA . ALA A 1 73 ? 3.409 -3.919 -13.596 1.00 98.81 73 ALA A CA 1
ATOM 565 C C . ALA A 1 73 ? 2.934 -4.880 -12.495 1.00 98.81 73 ALA A C 1
ATOM 567 O O . ALA A 1 73 ? 3.656 -5.139 -11.528 1.00 98.81 73 ALA A O 1
ATOM 568 N N . PHE A 1 74 ? 1.751 -5.472 -12.679 1.00 98.69 74 PHE A N 1
ATOM 569 C CA . PHE A 1 74 ? 1.168 -6.442 -11.762 1.00 98.69 74 PHE A CA 1
ATOM 570 C C . PHE A 1 74 ? 2.087 -7.653 -11.547 1.00 98.69 74 PHE A C 1
ATOM 572 O O . PHE A 1 74 ? 2.377 -8.004 -10.401 1.00 98.69 74 PHE A O 1
ATOM 579 N N . LYS A 1 75 ? 2.626 -8.249 -12.620 1.00 98.56 75 LYS A N 1
ATOM 580 C CA . LYS A 1 75 ? 3.571 -9.380 -12.530 1.00 98.56 75 LYS A CA 1
ATOM 581 C C . LYS A 1 75 ? 4.837 -9.016 -11.751 1.00 98.56 75 LYS A C 1
ATOM 583 O O . LYS A 1 75 ? 5.288 -9.796 -10.906 1.00 98.56 75 LYS A O 1
ATOM 588 N N . TRP A 1 76 ? 5.418 -7.845 -12.006 1.00 98.69 76 TRP A N 1
ATOM 589 C CA . TRP A 1 76 ? 6.625 -7.396 -11.308 1.00 98.69 76 TRP A CA 1
ATOM 590 C C . TRP A 1 76 ? 6.371 -7.102 -9.831 1.00 98.69 76 TRP A C 1
ATOM 592 O O . TRP A 1 76 ? 7.143 -7.557 -8.981 1.00 98.69 76 TRP A O 1
ATOM 602 N N . PHE A 1 77 ? 5.257 -6.448 -9.497 1.00 98.81 77 PHE A N 1
ATOM 603 C CA . PHE A 1 77 ? 4.872 -6.256 -8.101 1.00 98.81 77 PHE A CA 1
ATOM 604 C C . PHE A 1 77 ? 4.596 -7.584 -7.397 1.00 98.81 77 PHE A C 1
ATOM 606 O O . PHE A 1 77 ? 5.039 -7.759 -6.265 1.00 98.81 77 PHE A O 1
ATOM 613 N N . GLN A 1 78 ? 3.951 -8.558 -8.049 1.00 98.56 78 GLN A N 1
ATOM 614 C CA . GLN A 1 78 ? 3.763 -9.896 -7.478 1.00 98.56 78 GLN A CA 1
ATOM 615 C C . GLN A 1 78 ? 5.093 -10.579 -7.156 1.00 98.56 78 GLN A C 1
ATOM 617 O O . GLN A 1 78 ? 5.227 -11.180 -6.089 1.00 98.56 78 GLN A O 1
ATOM 622 N N . ARG A 1 79 ? 6.089 -10.482 -8.045 1.00 98.44 79 ARG A N 1
ATOM 623 C CA . ARG A 1 79 ? 7.439 -11.006 -7.785 1.00 98.44 79 ARG A CA 1
ATOM 624 C C . ARG A 1 79 ? 8.084 -10.303 -6.592 1.00 98.44 79 ARG A C 1
ATOM 626 O O . ARG A 1 79 ? 8.527 -10.983 -5.675 1.00 98.44 79 ARG A O 1
ATOM 633 N N . ALA A 1 80 ? 8.047 -8.974 -6.548 1.00 98.44 80 ALA A N 1
ATOM 634 C CA . ALA A 1 80 ? 8.572 -8.190 -5.431 1.00 98.44 80 ALA A CA 1
ATOM 635 C C . ALA A 1 80 ? 7.879 -8.528 -4.091 1.00 98.44 80 ALA A C 1
ATOM 637 O O . ALA A 1 80 ? 8.538 -8.697 -3.065 1.00 98.44 80 ALA A O 1
ATOM 638 N N . ALA A 1 81 ? 6.556 -8.698 -4.102 1.00 98.31 81 ALA A N 1
ATOM 639 C CA . ALA A 1 81 ? 5.760 -9.043 -2.927 1.00 98.31 81 ALA A CA 1
ATOM 640 C C . ALA A 1 81 ? 6.063 -10.448 -2.376 1.00 98.31 81 ALA A C 1
ATOM 642 O O . ALA A 1 81 ? 5.926 -10.665 -1.171 1.00 98.31 81 ALA A O 1
ATOM 643 N N . LYS A 1 82 ? 6.520 -11.397 -3.212 1.00 98.00 82 LYS A N 1
ATOM 644 C CA . LYS A 1 82 ? 6.996 -12.717 -2.744 1.00 98.00 82 LYS A CA 1
ATOM 645 C C . LYS A 1 82 ? 8.219 -12.610 -1.828 1.00 98.00 82 LYS A C 1
ATOM 647 O O . LYS A 1 82 ? 8.367 -13.442 -0.943 1.00 98.00 82 LYS A O 1
ATOM 652 N N . TYR A 1 83 ? 9.025 -11.557 -1.973 1.00 96.19 83 TYR A N 1
ATOM 653 C CA . TYR A 1 83 ? 10.128 -11.226 -1.058 1.00 96.19 83 TYR A CA 1
ATOM 654 C C . TYR A 1 83 ? 9.675 -10.388 0.146 1.00 96.19 83 TYR A C 1
ATOM 656 O O . TYR A 1 83 ? 10.484 -9.784 0.842 1.00 96.19 83 TYR A O 1
ATOM 664 N N . GLY A 1 84 ? 8.368 -10.307 0.393 1.00 94.62 84 GLY A N 1
ATOM 665 C CA . GLY A 1 84 ? 7.817 -9.655 1.572 1.00 94.62 84 GLY A CA 1
ATOM 666 C C . GLY A 1 84 ? 7.731 -8.131 1.493 1.00 94.62 84 GLY A C 1
ATOM 667 O O . GLY A 1 84 ? 7.303 -7.535 2.478 1.00 94.62 84 GLY A O 1
ATOM 668 N N . ARG A 1 85 ? 8.052 -7.509 0.351 1.00 97.50 85 ARG A N 1
ATOM 669 C CA . ARG A 1 85 ? 8.008 -6.051 0.159 1.00 97.50 85 ARG A CA 1
ATOM 670 C C . ARG A 1 85 ? 6.601 -5.461 0.357 1.00 97.50 85 ARG A C 1
ATOM 672 O O . ARG A 1 85 ? 5.723 -5.733 -0.466 1.00 97.50 85 ARG A O 1
ATOM 679 N N . PRO A 1 86 ? 6.364 -4.634 1.389 1.00 98.19 86 PRO A N 1
ATOM 680 C CA . PRO A 1 86 ? 5.018 -4.153 1.675 1.00 98.19 86 PRO A CA 1
ATOM 681 C C . PRO A 1 86 ? 4.552 -3.044 0.720 1.00 98.19 86 PRO A C 1
ATOM 683 O O . PRO A 1 86 ? 3.359 -2.945 0.445 1.00 98.19 86 PRO A O 1
ATOM 686 N N . ASP A 1 87 ? 5.462 -2.258 0.146 1.00 98.50 87 ASP A N 1
ATOM 687 C CA . ASP A 1 87 ? 5.153 -1.290 -0.912 1.00 98.50 87 ASP A CA 1
ATOM 688 C C . ASP A 1 87 ? 4.654 -1.977 -2.196 1.00 98.50 87 ASP A C 1
ATOM 690 O O . ASP A 1 87 ? 3.689 -1.522 -2.810 1.00 98.50 87 ASP A O 1
ATOM 694 N N . ALA A 1 88 ? 5.238 -3.120 -2.567 1.00 98.75 88 ALA A N 1
ATOM 695 C CA . ALA A 1 88 ? 4.747 -3.946 -3.668 1.00 98.75 88 ALA A CA 1
ATOM 696 C C . ALA A 1 88 ? 3.362 -4.544 -3.367 1.00 98.75 88 ALA A C 1
ATOM 698 O O . ALA A 1 88 ? 2.472 -4.490 -4.213 1.00 98.75 88 ALA A O 1
ATOM 699 N N . GLU A 1 89 ? 3.150 -5.064 -2.152 1.00 98.81 89 GLU A N 1
ATOM 700 C CA . GLU A 1 89 ? 1.835 -5.558 -1.711 1.00 98.81 89 GLU A CA 1
ATOM 701 C C . GLU A 1 89 ? 0.760 -4.465 -1.787 1.00 98.81 89 GLU A C 1
ATOM 703 O O . GLU A 1 89 ? -0.344 -4.713 -2.269 1.00 98.81 89 GLU A O 1
ATOM 708 N N . TYR A 1 90 ? 1.098 -3.236 -1.391 1.00 98.88 90 TYR A N 1
ATOM 709 C CA . TYR A 1 90 ? 0.215 -2.080 -1.524 1.00 98.88 90 TYR A CA 1
ATOM 710 C C . TYR A 1 90 ? -0.127 -1.771 -2.988 1.00 98.88 90 TYR A C 1
ATOM 712 O O . TYR A 1 90 ? -1.297 -1.566 -3.313 1.00 98.88 90 TYR A O 1
ATOM 720 N N . LYS A 1 91 ? 0.864 -1.779 -3.890 1.00 98.81 91 LYS A N 1
ATOM 721 C CA . LYS A 1 91 ? 0.629 -1.558 -5.327 1.00 98.81 91 LYS A CA 1
ATOM 722 C C . LYS A 1 91 ? -0.289 -2.621 -5.927 1.00 98.81 91 LYS A C 1
ATOM 724 O O . LYS A 1 91 ? -1.194 -2.266 -6.673 1.00 98.81 91 LYS A O 1
ATOM 729 N N . ILE A 1 92 ? -0.132 -3.892 -5.552 1.00 98.81 92 ILE A N 1
ATOM 730 C CA . ILE A 1 92 ? -1.047 -4.964 -5.980 1.00 98.81 92 ILE A CA 1
ATOM 731 C C . ILE A 1 92 ? -2.477 -4.685 -5.502 1.00 98.81 92 ILE A C 1
ATOM 733 O O . ILE A 1 92 ? -3.419 -4.829 -6.279 1.00 98.81 92 ILE A O 1
ATOM 737 N N . GLY A 1 93 ? -2.643 -4.252 -4.248 1.00 98.69 93 GLY A N 1
ATOM 738 C CA . GLY A 1 93 ? -3.948 -3.859 -3.718 1.00 98.69 93 GLY A CA 1
ATOM 739 C C . GLY A 1 93 ? -4.602 -2.746 -4.541 1.00 98.69 93 GLY A C 1
ATOM 740 O O . GLY A 1 93 ? -5.774 -2.856 -4.893 1.00 98.69 93 GLY A O 1
ATOM 741 N N . LEU A 1 94 ? -3.837 -1.718 -4.929 1.00 98.75 94 LEU A N 1
ATOM 742 C CA . LEU A 1 94 ? -4.333 -0.646 -5.799 1.00 98.75 94 LEU A CA 1
ATOM 743 C C . LEU A 1 94 ? -4.726 -1.146 -7.195 1.00 98.75 94 LEU A C 1
ATOM 745 O O . LEU A 1 94 ? -5.731 -0.688 -7.733 1.00 98.75 94 LEU A O 1
ATOM 749 N N . LEU A 1 95 ? -3.962 -2.068 -7.785 1.00 98.75 95 LEU A N 1
ATOM 750 C CA . LEU A 1 95 ? -4.277 -2.619 -9.106 1.00 98.75 95 LEU A CA 1
ATOM 751 C C . LEU A 1 95 ? -5.591 -3.413 -9.083 1.00 98.75 95 LEU A C 1
ATOM 753 O O . LEU A 1 95 ? -6.428 -3.216 -9.959 1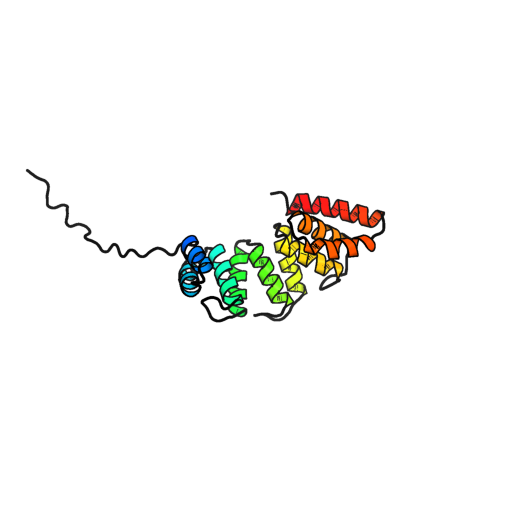.00 98.75 95 LEU A O 1
ATOM 757 N N . TYR A 1 96 ? -5.830 -4.214 -8.039 1.00 98.75 96 TYR A N 1
ATOM 758 C CA . TYR A 1 96 ? -7.122 -4.881 -7.840 1.00 98.75 96 TYR A CA 1
ATOM 759 C C . TYR A 1 96 ? -8.265 -3.905 -7.565 1.00 98.75 96 TYR A C 1
ATOM 761 O O . TYR A 1 96 ? -9.347 -4.075 -8.115 1.00 98.75 96 TYR A O 1
ATOM 769 N N . LEU A 1 97 ? -8.045 -2.877 -6.744 1.00 97.88 97 LEU A N 1
ATOM 770 C CA . LEU A 1 97 ? -9.082 -1.894 -6.415 1.00 97.88 97 LEU A CA 1
ATOM 771 C C . LEU A 1 97 ? -9.579 -1.142 -7.662 1.00 97.88 97 LEU A C 1
ATOM 773 O O . LEU A 1 97 ? -10.752 -0.779 -7.748 1.00 97.88 97 LEU A O 1
ATOM 777 N N . ASN A 1 98 ? -8.685 -0.910 -8.626 1.00 97.75 98 ASN A N 1
ATOM 778 C CA . ASN A 1 98 ? -8.968 -0.135 -9.834 1.00 97.75 98 ASN A CA 1
ATOM 779 C C . ASN A 1 98 ? -9.198 -0.992 -11.090 1.00 97.75 98 ASN A C 1
ATOM 781 O O . ASN A 1 98 ? -9.580 -0.443 -12.117 1.00 97.75 98 ASN A O 1
ATOM 785 N N . GLY A 1 99 ? -8.977 -2.309 -11.034 1.00 98.06 99 GLY A N 1
ATOM 786 C CA . GLY A 1 99 ? -9.075 -3.180 -12.210 1.00 98.06 99 GLY A CA 1
ATOM 787 C C . GLY A 1 99 ? -8.025 -2.875 -13.283 1.00 98.06 99 GLY A C 1
ATOM 788 O O . GLY A 1 99 ? -8.326 -2.876 -14.474 1.00 98.06 99 GLY A O 1
ATOM 789 N N . LEU A 1 100 ? -6.795 -2.560 -12.868 1.00 98.06 100 LEU A N 1
ATOM 790 C CA . LEU A 1 100 ? -5.696 -2.208 -13.770 1.00 98.06 100 LEU A CA 1
ATOM 791 C C . LEU A 1 100 ? -4.751 -3.399 -13.937 1.00 98.06 100 LEU A C 1
ATOM 793 O O . LEU A 1 100 ? -4.127 -3.838 -12.972 1.00 98.06 100 LEU A O 1
ATOM 797 N N . GLY A 1 101 ? -4.640 -3.931 -15.159 1.00 94.62 101 GLY A N 1
ATOM 798 C CA . GLY A 1 101 ? -3.822 -5.124 -15.442 1.00 94.62 101 GLY A CA 1
ATOM 799 C C . GLY A 1 101 ? -4.359 -6.421 -14.818 1.00 94.62 101 GLY A C 1
ATOM 800 O O . GLY A 1 101 ? -3.691 -7.451 -14.843 1.00 94.62 101 GLY A O 1
ATOM 801 N N . THR A 1 102 ? -5.554 -6.355 -14.231 1.00 96.38 102 THR A N 1
ATOM 802 C CA . THR A 1 102 ? -6.328 -7.439 -13.620 1.00 96.38 102 THR A CA 1
ATOM 803 C C . THR A 1 102 ? -7.795 -7.009 -13.580 1.00 96.38 102 THR A C 1
ATOM 805 O O . THR A 1 102 ? -8.091 -5.821 -13.654 1.00 96.38 102 THR A O 1
ATOM 808 N N . GLU A 1 103 ? -8.723 -7.945 -13.405 1.00 97.94 103 GLU A N 1
ATOM 809 C CA . GLU A 1 103 ? -10.107 -7.605 -13.065 1.00 97.94 103 GLU A CA 1
ATOM 810 C C . GLU A 1 103 ? -10.180 -6.885 -11.712 1.00 97.94 103 GLU A C 1
ATOM 812 O O . GLU A 1 103 ? -9.409 -7.187 -10.789 1.00 97.94 103 GLU A O 1
ATOM 817 N N . LYS A 1 104 ? -11.120 -5.937 -11.599 1.00 98.12 104 LYS A N 1
ATOM 818 C CA . LYS A 1 104 ? -11.396 -5.232 -10.347 1.00 98.12 104 LYS A CA 1
ATOM 819 C C . LYS A 1 104 ? -11.917 -6.220 -9.302 1.00 98.12 104 LYS A C 1
ATOM 821 O O . LYS A 1 104 ? -12.884 -6.933 -9.550 1.00 98.12 104 LYS A O 1
ATOM 826 N N . ASP A 1 105 ? -11.302 -6.230 -8.123 1.00 98.31 105 ASP A N 1
ATOM 827 C CA . ASP A 1 105 ? -11.664 -7.133 -7.027 1.00 98.31 105 ASP A CA 1
ATOM 828 C C . ASP A 1 105 ? -11.341 -6.494 -5.669 1.00 98.31 105 ASP A C 1
ATOM 830 O O . ASP A 1 105 ? -10.223 -6.583 -5.149 1.00 98.31 105 ASP A O 1
ATOM 834 N N . ASP A 1 106 ? -12.343 -5.852 -5.068 1.00 96.81 106 ASP A N 1
ATOM 835 C CA . ASP A 1 106 ? -12.169 -5.127 -3.809 1.00 96.81 106 ASP A CA 1
ATOM 836 C C . ASP A 1 106 ? -11.837 -6.078 -2.634 1.00 96.81 106 ASP A C 1
ATOM 838 O O . ASP A 1 106 ? -11.140 -5.687 -1.693 1.00 96.81 106 ASP A O 1
ATOM 842 N N . ARG A 1 107 ? -12.258 -7.357 -2.696 1.00 97.50 107 ARG A N 1
ATOM 843 C CA . ARG A 1 107 ? -11.923 -8.364 -1.670 1.00 97.50 107 ARG A CA 1
ATOM 844 C C . ARG A 1 107 ? -10.459 -8.779 -1.739 1.00 97.50 107 ARG A C 1
ATOM 846 O O . ARG A 1 107 ? -9.812 -8.937 -0.700 1.00 97.50 107 ARG A O 1
ATOM 853 N N . LYS A 1 108 ? -9.902 -8.934 -2.940 1.00 98.25 108 LYS A N 1
ATOM 854 C CA . LYS A 1 108 ? -8.454 -9.129 -3.092 1.00 98.25 108 LYS A CA 1
ATOM 855 C C . LYS A 1 108 ? -7.698 -7.870 -2.690 1.00 98.25 108 LYS A C 1
ATOM 857 O O . LYS A 1 108 ? -6.698 -7.990 -1.982 1.00 98.25 108 LYS A O 1
ATOM 862 N N . ALA A 1 109 ? -8.183 -6.685 -3.063 1.00 98.50 109 ALA A N 1
ATOM 863 C CA . ALA A 1 109 ? -7.550 -5.421 -2.699 1.00 98.50 109 ALA A CA 1
ATOM 864 C C . ALA A 1 109 ? -7.373 -5.286 -1.179 1.00 98.50 109 ALA A C 1
ATOM 866 O O . ALA A 1 109 ? -6.246 -5.109 -0.710 1.00 98.50 109 ALA A O 1
ATOM 867 N N . ILE A 1 110 ? -8.443 -5.479 -0.396 1.00 98.19 110 ILE A N 1
ATOM 868 C CA . ILE A 1 110 ? -8.360 -5.379 1.069 1.00 98.19 110 ILE A CA 1
ATOM 869 C C . ILE A 1 110 ? -7.451 -6.442 1.692 1.00 98.19 110 ILE A C 1
ATOM 871 O O . ILE A 1 110 ? -6.768 -6.163 2.678 1.00 98.19 110 ILE A O 1
ATOM 875 N N . ASN A 1 111 ? -7.371 -7.644 1.110 1.00 98.44 111 ASN A N 1
ATOM 876 C CA . ASN A 1 111 ? -6.431 -8.663 1.573 1.00 98.44 111 ASN A CA 1
ATOM 877 C C . ASN A 1 111 ? -4.971 -8.212 1.388 1.00 98.44 111 ASN A C 1
ATOM 879 O O . ASN A 1 111 ? -4.167 -8.325 2.317 1.00 98.44 111 ASN A O 1
ATOM 883 N N . TRP A 1 112 ? -4.635 -7.657 0.221 1.00 98.75 112 TRP A N 1
ATOM 884 C CA . TRP A 1 112 ? -3.294 -7.141 -0.061 1.00 98.75 112 TRP A CA 1
ATOM 885 C C . TRP A 1 112 ? -2.945 -5.917 0.789 1.00 98.75 112 TRP A C 1
ATOM 887 O O . TRP A 1 112 ? -1.853 -5.876 1.361 1.00 98.75 112 TRP A O 1
ATOM 897 N N . PHE A 1 113 ? -3.877 -4.973 0.964 1.00 98.81 113 PHE A N 1
ATOM 898 C CA . PHE A 1 113 ? -3.686 -3.860 1.897 1.00 98.81 113 PHE A CA 1
ATOM 899 C C . PHE A 1 113 ? -3.486 -4.358 3.327 1.00 98.81 113 PHE A C 1
ATOM 901 O O . PHE A 1 113 ? -2.554 -3.918 3.987 1.00 98.81 113 PHE A O 1
ATOM 908 N N . GLY A 1 114 ? -4.270 -5.337 3.786 1.00 98.62 114 GLY A N 1
ATOM 909 C CA . GLY A 1 114 ? -4.109 -5.959 5.101 1.00 98.62 114 GLY A CA 1
ATOM 910 C C . GLY A 1 114 ? -2.728 -6.569 5.328 1.00 98.62 114 GLY A C 1
ATOM 911 O O . GLY A 1 114 ? -2.149 -6.401 6.400 1.00 98.62 114 GLY A O 1
ATOM 912 N N . ARG A 1 115 ? -2.169 -7.251 4.325 1.00 98.56 115 ARG A N 1
ATOM 913 C CA . ARG A 1 115 ? -0.810 -7.810 4.395 1.00 98.56 115 ARG A CA 1
ATOM 914 C C . ARG A 1 115 ? 0.252 -6.720 4.506 1.00 98.56 115 ARG A C 1
ATOM 916 O O . ARG A 1 115 ? 1.103 -6.794 5.388 1.00 98.56 115 ARG A O 1
ATOM 923 N N . SER A 1 116 ? 0.151 -5.700 3.657 1.00 98.75 116 SER A N 1
ATOM 924 C CA . SER A 1 116 ? 1.066 -4.558 3.639 1.00 98.75 116 SER A CA 1
ATOM 925 C C . SER A 1 116 ? 0.991 -3.736 4.939 1.00 98.75 116 SER A C 1
ATOM 927 O O . SER A 1 116 ? 2.013 -3.413 5.545 1.00 98.75 116 SER A O 1
ATOM 929 N N . ALA A 1 117 ? -0.222 -3.483 5.435 1.00 98.62 117 ALA A N 1
ATOM 930 C CA . ALA A 1 117 ? -0.495 -2.724 6.654 1.00 98.62 117 ALA A CA 1
ATOM 931 C C . ALA A 1 117 ? 0.083 -3.393 7.911 1.00 98.62 117 ALA A C 1
ATOM 933 O O . ALA A 1 117 ? 0.682 -2.720 8.751 1.00 98.62 117 ALA A O 1
ATOM 934 N N . LYS A 1 118 ? -0.031 -4.726 8.007 1.00 98.31 118 LYS A N 1
ATOM 935 C CA . LYS A 1 118 ? 0.554 -5.540 9.089 1.00 98.31 118 LYS A CA 1
ATOM 936 C C . LYS A 1 118 ? 2.086 -5.588 9.070 1.00 98.31 118 LYS A C 1
ATOM 938 O O . LYS A 1 118 ? 2.692 -6.061 10.024 1.00 98.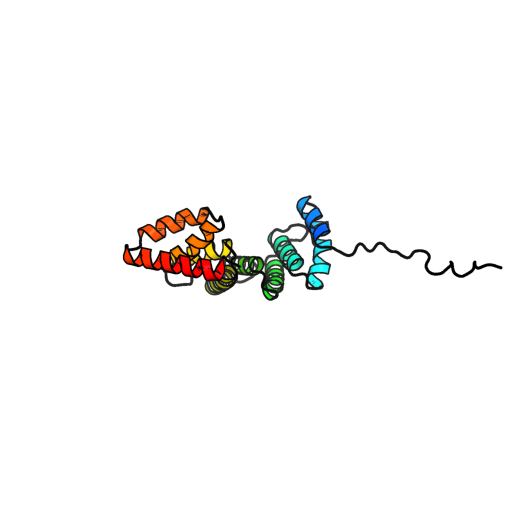31 118 LYS A O 1
ATOM 943 N N . LYS A 1 119 ? 2.717 -5.117 7.995 1.00 97.75 119 LYS A N 1
ATOM 944 C CA . LYS A 1 119 ? 4.172 -4.932 7.895 1.00 97.75 119 LYS A CA 1
ATOM 945 C C . LYS A 1 119 ? 4.594 -3.477 8.111 1.00 97.75 119 LYS A C 1
ATOM 947 O O . LYS A 1 119 ? 5.729 -3.132 7.808 1.00 97.75 119 LYS A O 1
ATOM 952 N N . GLY A 1 120 ? 3.682 -2.628 8.582 1.00 97.81 120 GLY A N 1
ATOM 953 C CA . GLY A 1 120 ? 3.983 -1.240 8.919 1.00 97.81 120 GLY A CA 1
ATOM 954 C C . GLY A 1 120 ? 3.912 -0.259 7.756 1.00 97.81 120 GLY A C 1
ATOM 955 O O . GLY A 1 120 ? 4.359 0.869 7.892 1.00 97.81 120 GLY A O 1
ATOM 956 N N . PHE A 1 121 ? 3.366 -0.628 6.593 1.00 98.50 121 PHE A N 1
ATOM 957 C CA . PHE A 1 121 ? 3.302 0.331 5.489 1.00 98.50 121 PHE A CA 1
ATOM 958 C C . PHE A 1 121 ? 2.143 1.314 5.668 1.00 98.50 121 PHE A C 1
ATOM 960 O O . PHE A 1 121 ? 0.980 0.972 5.439 1.00 98.50 121 PHE A O 1
ATOM 967 N N . ALA A 1 122 ? 2.470 2.549 6.050 1.00 98.44 122 ALA A N 1
ATOM 968 C CA . ALA A 1 122 ? 1.506 3.580 6.432 1.00 98.44 122 ALA A CA 1
ATOM 969 C C . ALA A 1 122 ? 0.421 3.854 5.373 1.00 98.44 122 ALA A C 1
ATOM 971 O O . ALA A 1 122 ? -0.758 3.938 5.705 1.00 98.44 122 ALA A O 1
ATOM 972 N N . ASN A 1 123 ? 0.775 3.891 4.081 1.00 98.75 123 ASN A N 1
ATOM 973 C CA . ASN A 1 123 ? -0.215 4.064 3.007 1.00 98.75 123 ASN A CA 1
ATOM 974 C C . ASN A 1 123 ? -1.227 2.908 2.939 1.00 98.75 123 ASN A C 1
ATOM 976 O O . ASN A 1 123 ? -2.400 3.124 2.640 1.00 98.75 123 ASN A O 1
ATOM 980 N N . ALA A 1 124 ? -0.802 1.674 3.224 1.00 98.81 124 ALA A N 1
ATOM 981 C CA . ALA A 1 124 ? -1.715 0.536 3.271 1.00 98.81 124 ALA A CA 1
ATOM 982 C C . ALA A 1 124 ? -2.592 0.557 4.524 1.00 98.81 124 ALA A C 1
ATOM 984 O O . ALA A 1 124 ? -3.760 0.189 4.444 1.00 98.81 124 ALA A O 1
ATOM 985 N N . GLN A 1 125 ? -2.057 1.013 5.659 1.00 98.88 125 GLN A N 1
ATOM 986 C CA . GLN A 1 125 ? -2.840 1.226 6.880 1.00 98.88 125 GLN A CA 1
ATOM 987 C C . GLN A 1 125 ? -3.916 2.290 6.651 1.00 98.88 125 GLN A C 1
ATOM 989 O O . GLN A 1 125 ? -5.075 2.055 6.980 1.00 98.88 125 GLN A O 1
ATOM 994 N N . PHE A 1 126 ? -3.566 3.398 5.992 1.00 98.81 126 PHE A N 1
ATOM 995 C CA . PHE A 1 126 ? -4.519 4.431 5.597 1.00 98.81 126 PHE A CA 1
ATOM 996 C C . PHE A 1 126 ? -5.637 3.863 4.714 1.00 98.81 126 PHE A C 1
ATOM 998 O O . PHE A 1 126 ? -6.804 3.954 5.090 1.00 98.81 126 PHE A O 1
ATOM 1005 N N . ARG A 1 127 ? -5.298 3.175 3.610 1.00 98.69 127 ARG A N 1
ATOM 1006 C CA . ARG A 1 127 ? -6.304 2.547 2.730 1.00 98.69 127 ARG A CA 1
ATOM 1007 C C . ARG A 1 127 ? -7.185 1.545 3.461 1.00 98.69 127 ARG A C 1
ATOM 1009 O O . ARG A 1 127 ? -8.392 1.523 3.252 1.00 98.69 127 ARG A O 1
ATOM 1016 N N . LEU A 1 128 ? -6.602 0.718 4.325 1.00 98.19 128 LEU A N 1
ATOM 1017 C CA . LEU A 1 128 ? -7.361 -0.254 5.103 1.00 98.19 128 LEU A CA 1
ATOM 1018 C C . LEU A 1 128 ? -8.336 0.437 6.068 1.00 98.19 128 LEU A C 1
ATOM 1020 O O . LEU A 1 128 ? -9.477 -0.002 6.197 1.00 98.19 128 LEU A O 1
ATOM 1024 N N . GLY A 1 129 ? -7.906 1.534 6.694 1.00 98.62 129 GLY A N 1
ATOM 1025 C CA . GLY A 1 129 ? -8.751 2.392 7.517 1.00 98.62 129 GLY A CA 1
ATOM 1026 C C . GLY A 1 129 ? -9.924 2.989 6.739 1.00 98.62 129 GLY A C 1
ATOM 1027 O O . GLY A 1 129 ? -11.062 2.886 7.188 1.00 98.62 129 GLY A O 1
ATOM 1028 N N . GLU A 1 130 ? -9.675 3.529 5.543 1.00 98.62 130 GLU A N 1
ATOM 1029 C CA . GLU A 1 130 ? -10.726 4.053 4.656 1.00 98.62 130 GLU A CA 1
ATOM 1030 C C . GLU A 1 130 ? -11.739 2.972 4.252 1.00 98.62 130 GLU A C 1
ATOM 1032 O O . GLU A 1 130 ? -12.945 3.210 4.304 1.00 98.62 130 GLU A O 1
ATOM 1037 N N . MET A 1 131 ? -11.276 1.764 3.912 1.00 98.38 131 MET A N 1
ATOM 1038 C CA . MET A 1 131 ? -12.170 0.666 3.527 1.00 98.38 131 MET A CA 1
ATOM 1039 C C . MET A 1 131 ? -13.067 0.208 4.683 1.00 98.38 131 MET A C 1
ATOM 1041 O O . MET A 1 131 ? -14.257 -0.015 4.467 1.00 98.38 131 MET A O 1
ATOM 1045 N N . TYR A 1 132 ? -12.544 0.126 5.914 1.00 98.69 132 TYR A N 1
ATOM 1046 C CA . TYR A 1 132 ? -13.376 -0.142 7.095 1.00 98.69 132 TYR A CA 1
ATOM 1047 C C . TYR A 1 132 ? -14.349 1.001 7.391 1.00 98.69 132 TYR A C 1
ATOM 1049 O O . TYR A 1 132 ? -15.489 0.732 7.758 1.00 98.69 132 TYR A O 1
ATOM 1057 N N . ALA A 1 133 ? -13.935 2.255 7.206 1.00 98.44 133 ALA A N 1
ATOM 1058 C CA . ALA A 1 133 ? -14.785 3.420 7.442 1.00 98.44 133 ALA A CA 1
ATOM 1059 C C . ALA A 1 133 ? -15.930 3.549 6.424 1.00 98.44 133 ALA A C 1
ATOM 1061 O O . ALA A 1 133 ? -16.924 4.214 6.704 1.00 98.44 133 ALA A O 1
ATOM 1062 N N . ALA A 1 134 ? -15.759 2.979 5.228 1.00 97.31 134 ALA A N 1
ATOM 1063 C CA . ALA A 1 134 ? -16.739 3.003 4.144 1.00 97.31 134 ALA A CA 1
ATOM 1064 C C . ALA A 1 134 ? -17.543 1.698 4.014 1.00 97.31 134 ALA A C 1
ATOM 1066 O O . ALA A 1 134 ? -18.507 1.652 3.257 1.00 97.31 134 ALA A O 1
ATOM 1067 N N . GLY A 1 135 ? -17.136 0.623 4.697 1.00 96.12 135 GLY A N 1
ATOM 1068 C CA . GLY A 1 135 ? -17.711 -0.705 4.480 1.00 96.12 135 GLY A CA 1
ATOM 1069 C C . GLY A 1 135 ? -17.439 -1.266 3.076 1.00 96.12 135 GLY A C 1
ATOM 1070 O O . GLY A 1 135 ? -18.265 -1.986 2.515 1.00 96.12 135 GLY A O 1
ATOM 1071 N N . LEU A 1 136 ? -16.293 -0.922 2.475 1.00 93.31 136 LEU A N 1
ATOM 1072 C CA . LEU A 1 136 ? -15.922 -1.390 1.138 1.00 93.31 136 LEU A CA 1
ATOM 1073 C C . LEU A 1 136 ? -15.255 -2.766 1.230 1.00 93.31 136 LEU A C 1
ATOM 1075 O O . LEU A 1 136 ? -14.201 -2.901 1.847 1.00 93.31 136 LEU A O 1
ATOM 1079 N N . ALA A 1 137 ? -15.857 -3.785 0.608 1.00 92.88 137 ALA A N 1
ATOM 1080 C CA . ALA A 1 137 ? -15.429 -5.197 0.639 1.00 92.88 137 ALA A CA 1
ATOM 1081 C C . ALA A 1 137 ? -15.420 -5.886 2.019 1.00 92.88 137 ALA A C 1
ATOM 1083 O O . ALA A 1 137 ? -15.234 -7.104 2.095 1.00 92.88 137 ALA A O 1
ATOM 1084 N N . VAL A 1 138 ? -15.652 -5.134 3.093 1.00 94.88 138 VAL A N 1
ATOM 1085 C CA . VAL A 1 138 ? -15.810 -5.582 4.481 1.00 94.88 138 VAL A CA 1
ATOM 1086 C C . VAL A 1 138 ? -16.976 -4.838 5.114 1.00 94.88 138 VAL A C 1
ATOM 1088 O O . VAL A 1 138 ? -17.323 -3.752 4.672 1.00 94.88 138 VAL A O 1
ATOM 1091 N N . GLN A 1 139 ? -17.571 -5.390 6.170 1.00 97.06 139 GLN A N 1
ATOM 1092 C CA . GLN A 1 139 ? -18.560 -4.650 6.951 1.00 97.06 139 GLN A CA 1
ATOM 1093 C C . GLN A 1 139 ? -17.932 -3.373 7.526 1.00 97.06 139 GLN A C 1
ATOM 1095 O O . GLN A 1 139 ? -16.797 -3.412 8.018 1.00 97.06 139 GLN A O 1
ATOM 1100 N N . GLN A 1 140 ? -18.677 -2.265 7.476 1.00 97.94 140 GLN A N 1
ATOM 1101 C CA . GLN A 1 140 ? -18.240 -1.005 8.069 1.00 97.94 140 GLN A CA 1
ATOM 1102 C C . GLN A 1 140 ? -17.891 -1.209 9.550 1.00 97.94 140 GLN A C 1
ATOM 1104 O O . GLN A 1 140 ? -18.622 -1.875 10.287 1.00 97.94 140 GLN A O 1
ATOM 1109 N N . ASN A 1 141 ? -16.754 -0.662 9.977 1.00 98.50 141 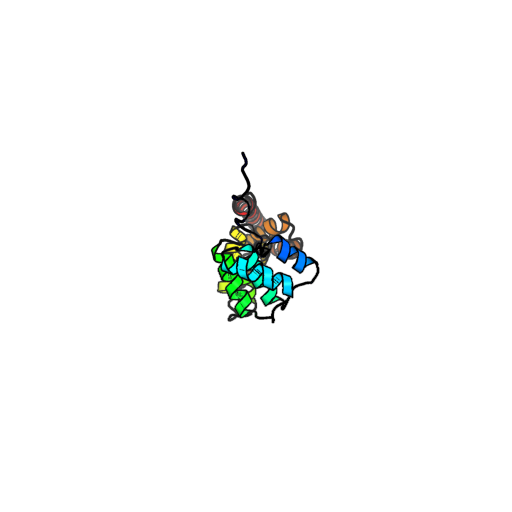ASN A N 1
ATOM 1110 C CA . ASN A 1 141 ? -16.279 -0.773 11.350 1.00 98.50 141 ASN A CA 1
ATOM 1111 C C . ASN A 1 141 ? -15.427 0.446 11.728 1.00 98.50 141 ASN A C 1
ATOM 1113 O O . ASN A 1 141 ? -14.221 0.480 11.472 1.00 98.50 141 ASN A O 1
ATOM 1117 N N . ASP A 1 142 ? -16.061 1.426 12.369 1.00 98.62 142 ASP A N 1
ATOM 1118 C CA . ASP A 1 142 ? -15.425 2.698 12.724 1.00 98.62 142 ASP A CA 1
ATOM 1119 C C . ASP A 1 142 ? -14.329 2.532 13.801 1.00 98.62 142 ASP A C 1
ATOM 1121 O O . ASP A 1 142 ? -13.345 3.266 13.781 1.00 98.62 142 ASP A O 1
ATOM 1125 N N . ILE A 1 143 ? -14.404 1.504 14.660 1.00 98.81 143 ILE A N 1
ATOM 1126 C CA . ILE A 1 143 ? -13.363 1.168 15.656 1.00 98.81 143 ILE A CA 1
ATOM 1127 C C . ILE A 1 143 ? -12.070 0.704 14.965 1.00 98.81 143 ILE A C 1
ATOM 1129 O O . ILE A 1 143 ? -10.979 1.208 15.242 1.00 98.81 143 ILE A O 1
ATOM 1133 N N . LYS A 1 144 ? -12.172 -0.237 14.016 1.00 98.69 144 LYS A N 1
ATOM 1134 C CA . LYS A 1 144 ? -11.025 -0.700 13.217 1.00 98.69 144 LYS A CA 1
ATOM 1135 C C . LYS A 1 144 ? -10.505 0.396 12.300 1.00 98.69 144 LYS A C 1
ATOM 1137 O O . LYS A 1 144 ? -9.290 0.506 12.135 1.00 98.69 144 LYS A O 1
ATOM 1142 N N . ALA A 1 145 ? -11.402 1.187 1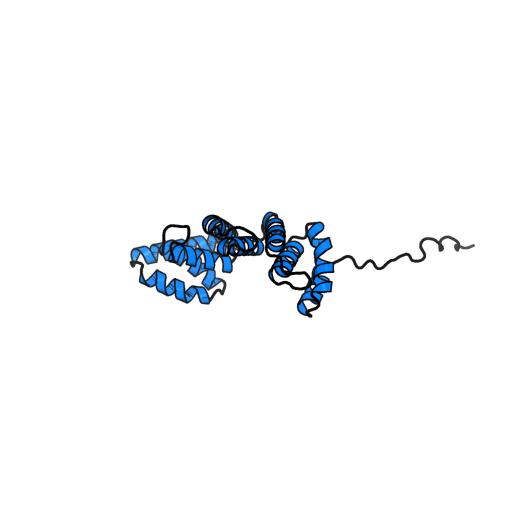1.710 1.00 98.81 145 ALA A N 1
ATOM 1143 C CA . ALA A 1 145 ? -11.020 2.337 10.905 1.00 98.81 145 ALA A CA 1
ATOM 1144 C C . ALA A 1 145 ? -10.177 3.314 11.728 1.00 98.81 145 ALA A C 1
ATOM 1146 O O . ALA A 1 145 ? -9.051 3.613 11.342 1.00 98.81 145 ALA A O 1
ATOM 1147 N N . TYR A 1 146 ? -10.672 3.725 12.899 1.00 98.88 146 TYR A N 1
ATOM 1148 C CA . TYR A 1 146 ? -9.963 4.604 13.825 1.00 98.88 146 TYR A CA 1
ATOM 1149 C C . TYR A 1 146 ? -8.565 4.071 14.160 1.00 98.88 146 TYR A C 1
ATOM 1151 O O . TYR A 1 146 ? -7.581 4.807 14.062 1.00 98.88 146 TYR A O 1
ATOM 1159 N N . ALA A 1 147 ? -8.453 2.782 14.497 1.00 98.81 147 ALA A N 1
ATOM 1160 C CA . ALA A 1 147 ? -7.180 2.169 14.862 1.00 98.81 147 ALA A CA 1
ATOM 1161 C C . ALA A 1 147 ? -6.147 2.187 13.722 1.00 98.81 147 ALA A C 1
ATOM 1163 O O . ALA A 1 147 ? -5.001 2.585 13.941 1.00 98.81 147 ALA A O 1
ATOM 1164 N N . TRP A 1 148 ? -6.539 1.805 12.502 1.00 98.88 148 TRP A N 1
ATOM 1165 C CA . TRP A 1 148 ? -5.646 1.847 11.337 1.00 98.88 148 TRP A CA 1
ATOM 1166 C C . TRP A 1 148 ? -5.286 3.278 10.915 1.00 98.88 148 TRP A C 1
ATOM 1168 O O . TRP A 1 148 ? -4.132 3.543 10.579 1.00 98.88 148 TRP A O 1
ATOM 1178 N N . LEU A 1 149 ? -6.247 4.206 10.959 1.00 98.88 149 LEU A N 1
ATOM 1179 C CA . LEU A 1 149 ? -6.035 5.609 10.592 1.00 98.88 149 LEU A CA 1
ATOM 1180 C C . LEU A 1 149 ? -5.120 6.327 11.586 1.00 98.88 149 LEU A C 1
ATOM 1182 O O . LEU A 1 149 ? -4.283 7.121 11.169 1.00 98.88 149 LEU A O 1
ATOM 1186 N N . THR A 1 150 ? -5.228 6.010 12.878 1.00 98.81 150 THR A N 1
ATOM 1187 C CA . THR A 1 150 ? -4.374 6.592 13.920 1.00 98.81 150 THR A CA 1
ATOM 1188 C C . THR A 1 150 ? -2.911 6.236 13.686 1.00 98.81 150 THR A C 1
ATOM 1190 O O . THR A 1 150 ? -2.068 7.127 13.619 1.00 98.81 150 THR A O 1
ATOM 1193 N N . ILE A 1 151 ? -2.594 4.954 13.481 1.00 98.50 151 ILE A N 1
ATOM 1194 C CA . ILE A 1 151 ? -1.199 4.551 13.253 1.00 98.50 151 ILE A CA 1
ATOM 1195 C C . ILE A 1 151 ? -0.662 5.037 11.898 1.00 98.50 151 ILE A C 1
ATOM 1197 O O . ILE A 1 151 ? 0.533 5.297 11.776 1.00 98.50 151 ILE A O 1
ATOM 1201 N N . ALA A 1 152 ? -1.523 5.200 10.884 1.00 98.75 152 ALA A N 1
ATOM 1202 C CA . ALA A 1 152 ? -1.129 5.793 9.608 1.00 98.75 152 ALA A CA 1
ATOM 1203 C C . ALA A 1 152 ? -0.786 7.284 9.766 1.00 98.75 152 ALA A C 1
ATOM 1205 O O . ALA A 1 152 ? 0.236 7.740 9.250 1.00 98.75 152 ALA A O 1
ATOM 1206 N N . LEU A 1 153 ? -1.609 8.026 10.516 1.00 98.56 153 LEU A N 1
ATOM 1207 C CA . LEU A 1 153 ? -1.397 9.441 10.823 1.00 98.56 153 LEU A CA 1
ATOM 1208 C C . LEU A 1 153 ? -0.094 9.661 11.601 1.00 98.56 153 LEU A C 1
ATOM 1210 O O . LEU A 1 153 ? 0.679 10.552 11.263 1.00 98.56 153 LEU A O 1
ATOM 1214 N N . GLU A 1 154 ? 0.188 8.817 12.594 1.00 97.50 154 GLU A N 1
ATOM 1215 C CA . GLU A 1 154 ? 1.432 8.858 13.380 1.00 97.50 154 GLU A CA 1
ATOM 1216 C C . GLU A 1 154 ? 2.693 8.630 12.539 1.00 97.50 154 GLU A C 1
ATOM 1218 O O . GLU A 1 154 ? 3.759 9.143 12.869 1.00 97.50 154 GLU A O 1
ATOM 1223 N N . GLN A 1 155 ? 2.571 7.893 11.435 1.00 97.38 155 GLN A N 1
ATOM 1224 C CA . GLN A 1 155 ? 3.645 7.682 10.461 1.00 97.38 155 GLN A CA 1
ATOM 1225 C C . GLN A 1 155 ? 3.665 8.739 9.346 1.00 97.38 155 GLN A C 1
ATOM 1227 O O . GLN A 1 155 ? 4.377 8.581 8.355 1.00 97.38 155 GLN A O 1
ATOM 1232 N N . GLY A 1 156 ? 2.898 9.822 9.497 1.00 97.81 156 GLY A N 1
ATOM 1233 C CA . GLY A 1 156 ? 2.944 10.991 8.622 1.00 97.81 156 GLY A CA 1
ATOM 1234 C C . GLY A 1 156 ? 1.900 11.024 7.506 1.00 97.81 156 GLY A C 1
ATOM 1235 O O . GLY A 1 156 ? 1.949 11.936 6.684 1.00 97.81 156 GLY A O 1
ATOM 1236 N N . ILE A 1 157 ? 0.938 10.092 7.457 1.00 98.44 157 ILE A N 1
ATOM 1237 C CA . ILE A 1 157 ? -0.188 10.181 6.511 1.00 98.44 157 ILE A CA 1
ATOM 1238 C C . ILE A 1 157 ? -1.214 11.186 7.043 1.00 98.44 157 ILE A C 1
ATOM 1240 O O . ILE A 1 157 ? -2.224 10.817 7.638 1.00 98.44 157 ILE A O 1
ATOM 1244 N N . THR A 1 158 ? -0.950 12.477 6.847 1.00 98.00 158 THR A N 1
ATOM 1245 C CA . THR A 1 158 ? -1.795 13.574 7.351 1.00 98.00 158 THR A CA 1
ATOM 1246 C C . THR A 1 158 ? -3.226 13.521 6.825 1.00 98.00 158 THR A C 1
ATOM 1248 O O . THR A 1 158 ? -4.156 13.864 7.554 1.00 98.00 158 THR A O 1
ATOM 1251 N N . ASP A 1 159 ? -3.417 13.008 5.607 1.00 97.50 159 ASP A N 1
ATOM 1252 C CA . ASP A 1 159 ? -4.731 12.823 4.979 1.00 97.50 159 ASP A CA 1
ATOM 1253 C C . ASP A 1 159 ? -5.645 11.892 5.794 1.00 97.50 159 ASP A C 1
ATOM 1255 O O . ASP A 1 159 ? -6.870 12.022 5.753 1.00 97.50 159 ASP A O 1
ATOM 1259 N N . ALA A 1 160 ? -5.067 11.002 6.614 1.00 98.38 160 ALA A N 1
ATOM 1260 C CA . ALA A 1 160 ? -5.824 10.128 7.504 1.00 98.38 160 ALA A CA 1
ATOM 1261 C C . ALA A 1 160 ? -6.647 10.903 8.539 1.00 98.38 160 ALA A C 1
ATOM 1263 O O . ALA A 1 160 ? -7.672 10.390 8.992 1.00 98.38 160 ALA A O 1
ATOM 1264 N N . LYS A 1 161 ? -6.246 12.136 8.887 1.00 98.31 161 LYS A N 1
ATOM 1265 C CA . LYS A 1 161 ? -6.921 12.949 9.903 1.00 98.31 161 LYS A CA 1
ATOM 1266 C C . LYS A 1 161 ? -8.385 13.221 9.562 1.00 98.31 161 LYS A C 1
ATOM 1268 O O . LYS A 1 161 ? -9.228 13.119 10.444 1.00 98.31 161 LYS A O 1
ATOM 1273 N N . ILE A 1 162 ? -8.697 13.514 8.300 1.00 98.00 162 ILE A N 1
ATOM 1274 C CA . ILE A 1 162 ? -10.069 13.838 7.876 1.00 98.00 162 ILE A CA 1
ATOM 1275 C C . ILE A 1 162 ? -11.000 12.655 8.162 1.00 98.00 162 ILE A C 1
ATOM 1277 O O . ILE A 1 162 ? -12.048 12.802 8.792 1.00 98.00 162 ILE A O 1
ATOM 1281 N N . THR A 1 163 ? -10.596 11.459 7.733 1.00 98.56 163 THR A N 1
ATOM 1282 C CA . THR A 1 163 ? -11.377 10.241 7.957 1.00 98.56 163 THR A CA 1
ATOM 1283 C C . THR A 1 163 ? -11.385 9.851 9.433 1.00 98.56 163 THR A C 1
ATOM 1285 O O . THR A 1 163 ? -12.422 9.411 9.920 1.00 98.56 163 THR A O 1
ATOM 1288 N N . LEU A 1 164 ? -10.274 10.046 10.152 1.00 98.50 164 LEU A N 1
ATOM 1289 C CA . LEU A 1 164 ? -10.164 9.764 11.584 1.00 98.50 164 LEU A CA 1
ATOM 1290 C C . LEU A 1 164 ? -11.144 10.614 12.404 1.00 98.50 164 LEU A C 1
ATOM 1292 O O . LEU A 1 164 ? -11.886 10.067 13.216 1.00 98.50 164 LEU A O 1
ATOM 1296 N N . ASP A 1 165 ? -11.187 11.924 12.152 1.00 98.38 165 ASP A N 1
ATOM 1297 C CA . ASP A 1 165 ? -12.097 12.849 12.828 1.00 98.38 165 ASP A CA 1
ATOM 1298 C C . ASP A 1 165 ? -13.556 12.442 12.562 1.00 98.38 165 ASP A C 1
ATOM 1300 O O . ASP A 1 165 ? -14.342 12.305 13.502 1.00 98.38 165 ASP A O 1
ATOM 1304 N N . ARG A 1 166 ? -13.894 12.127 11.302 1.00 98.25 166 ARG A N 1
ATOM 1305 C CA . ARG A 1 166 ? -15.228 11.643 10.916 1.00 98.25 166 ARG A CA 1
ATOM 1306 C C . ARG A 1 166 ? -15.628 10.364 11.651 1.00 98.25 166 ARG A C 1
ATOM 1308 O O . ARG A 1 166 ? -16.717 10.321 12.210 1.00 98.25 166 ARG A O 1
ATOM 1315 N N . VAL A 1 167 ? -14.793 9.320 11.637 1.00 98.44 167 VAL A N 1
ATOM 1316 C CA . VAL A 1 167 ? -15.153 8.057 12.309 1.00 98.44 167 VAL A CA 1
ATOM 1317 C C . VAL A 1 167 ? -15.197 8.238 13.820 1.00 98.44 167 VAL A C 1
ATOM 1319 O O . VAL A 1 167 ? -16.061 7.661 14.461 1.00 98.44 167 VAL A O 1
ATOM 1322 N N . SER A 1 168 ? -14.336 9.083 14.398 1.00 97.94 168 SER A N 1
ATOM 1323 C CA . SER A 1 168 ? -14.341 9.346 15.841 1.00 97.94 168 SER A CA 1
ATOM 1324 C C . SER A 1 168 ? -15.624 10.028 16.320 1.00 97.94 168 SER A C 1
ATOM 1326 O O . SER A 1 168 ? -16.102 9.709 17.404 1.00 97.94 168 SER A O 1
ATOM 1328 N N . ALA A 1 169 ? -16.221 10.895 15.496 1.00 98.12 169 ALA A N 1
ATOM 1329 C CA . ALA A 1 169 ? -17.484 11.561 15.801 1.00 98.12 169 ALA A CA 1
ATOM 1330 C C . ALA A 1 169 ? -18.686 10.598 15.831 1.00 98.12 169 ALA A C 1
ATOM 1332 O O . ALA A 1 169 ? -19.709 10.922 16.429 1.00 98.12 169 ALA A O 1
ATOM 1333 N N . ASN A 1 170 ? -18.564 9.419 15.211 1.00 96.69 170 ASN A N 1
ATOM 1334 C CA . ASN A 1 170 ? -19.608 8.393 15.200 1.00 96.69 170 ASN A CA 1
ATOM 1335 C C . ASN A 1 170 ? -19.538 7.436 16.402 1.00 96.69 170 ASN A C 1
ATOM 1337 O O . ASN A 1 170 ? -20.450 6.631 16.587 1.00 96.69 170 ASN A O 1
ATOM 1341 N N . LEU A 1 171 ? -18.454 7.464 17.183 1.00 98.19 171 LEU A N 1
ATOM 1342 C CA . LEU A 1 171 ? -18.226 6.521 18.277 1.00 98.19 171 LEU A CA 1
ATOM 1343 C C . LEU A 1 171 ? -18.788 7.065 19.595 1.00 98.19 171 LEU A C 1
ATOM 1345 O O . LEU A 1 171 ? -18.584 8.231 19.934 1.00 98.19 171 LEU A O 1
ATOM 1349 N N . SER A 1 172 ? -19.430 6.200 20.387 1.00 98.56 172 SER A N 1
ATOM 1350 C CA . SER A 1 172 ? -19.702 6.508 21.798 1.00 98.56 172 SER A CA 1
ATOM 1351 C C . SER A 1 172 ? -18.387 6.664 22.583 1.00 98.56 172 SER A C 1
ATOM 1353 O O . SER A 1 172 ? -17.343 6.185 22.128 1.00 98.56 172 SER A O 1
ATOM 1355 N N . PRO A 1 173 ? -18.396 7.270 23.784 1.00 98.38 173 PRO A N 1
ATOM 1356 C CA . PRO A 1 173 ? -17.205 7.342 24.632 1.00 98.38 173 PRO A CA 1
ATOM 1357 C C . PRO A 1 173 ? -16.549 5.974 24.891 1.00 98.38 173 PRO A C 1
ATOM 1359 O O . PRO A 1 173 ? -15.324 5.852 24.853 1.00 98.38 173 PRO A O 1
ATOM 1362 N N . GLU A 1 174 ? -17.353 4.929 25.095 1.00 98.44 174 GLU A N 1
ATOM 1363 C CA . GLU A 1 174 ? -16.891 3.555 25.314 1.00 98.44 174 GLU A CA 1
ATOM 1364 C C . GLU A 1 174 ? -16.250 2.976 24.050 1.00 98.44 174 GLU A C 1
ATOM 1366 O O . GLU A 1 174 ? -15.157 2.411 24.107 1.00 98.44 174 GLU A O 1
ATOM 1371 N N . GLN A 1 175 ? -16.888 3.163 22.893 1.00 98.62 175 GLN A N 1
ATOM 1372 C CA . GLN A 1 175 ? -16.357 2.691 21.614 1.00 98.62 175 GLN A CA 1
ATOM 1373 C C . GLN A 1 175 ? -15.091 3.450 21.201 1.00 98.62 175 GLN A C 1
ATOM 1375 O O . GLN A 1 175 ? -14.167 2.864 20.642 1.00 98.62 175 GLN A O 1
ATOM 1380 N N . LEU A 1 176 ? -15.016 4.750 21.493 1.00 98.56 176 LEU A N 1
ATOM 1381 C CA . LEU A 1 176 ? -13.818 5.552 21.266 1.00 98.56 176 LEU A CA 1
ATOM 1382 C C . LEU A 1 176 ? -12.667 5.055 22.144 1.00 98.56 176 LEU A C 1
ATOM 1384 O O . LEU A 1 176 ? -11.539 4.933 21.666 1.00 98.56 176 LEU A O 1
ATOM 1388 N N . LYS A 1 177 ? -12.948 4.720 23.407 1.00 98.62 177 LYS A N 1
ATOM 1389 C CA . LYS A 1 177 ? -11.961 4.125 24.309 1.00 98.62 177 LYS A CA 1
ATOM 1390 C C . LYS A 1 177 ? -11.452 2.781 23.776 1.00 98.62 177 LYS A C 1
ATOM 1392 O O . LYS A 1 177 ? -10.239 2.576 23.720 1.00 98.62 177 LYS A O 1
ATOM 1397 N N . GLU A 1 178 ? -12.350 1.914 23.311 1.00 98.75 178 GLU A N 1
ATOM 1398 C CA . GLU A 1 178 ? -11.993 0.651 22.652 1.00 98.75 178 GLU A CA 1
ATOM 1399 C C . GLU A 1 178 ? -11.117 0.887 21.410 1.00 98.75 178 GLU A C 1
ATOM 1401 O O . GLU A 1 178 ? -10.069 0.260 21.249 1.00 98.75 178 GLU A O 1
ATOM 1406 N N . ALA A 1 179 ? -11.494 1.839 20.555 1.00 98.75 179 ALA A N 1
ATOM 1407 C CA . ALA A 1 179 ? -10.755 2.183 19.346 1.00 98.75 179 ALA A CA 1
ATOM 1408 C C . ALA A 1 179 ? -9.344 2.712 19.639 1.00 98.75 179 ALA A C 1
ATOM 1410 O O . ALA A 1 179 ? -8.387 2.344 18.954 1.00 98.75 179 ALA A O 1
ATOM 1411 N N . GLN A 1 180 ? -9.188 3.530 20.681 1.00 98.75 180 GLN A N 1
ATOM 1412 C CA . GLN A 1 180 ? -7.891 4.019 21.154 1.00 98.75 180 GLN A CA 1
ATOM 1413 C C . GLN A 1 180 ? -7.007 2.890 21.695 1.00 98.75 180 GLN A C 1
ATOM 1415 O O . GLN A 1 180 ? -5.799 2.866 21.438 1.00 98.75 180 GLN A O 1
ATOM 1420 N N . ASP A 1 181 ? -7.588 1.949 22.438 1.00 98.81 181 ASP A N 1
ATOM 1421 C CA . ASP A 1 181 ? -6.856 0.802 22.969 1.00 98.81 181 ASP A CA 1
ATOM 1422 C C . ASP A 1 181 ? -6.448 -0.164 21.835 1.00 98.81 181 ASP A C 1
ATOM 1424 O O . ASP A 1 181 ? -5.304 -0.632 21.808 1.00 98.81 181 ASP A O 1
ATOM 1428 N N . LEU A 1 182 ? -7.306 -0.361 20.826 1.00 98.75 182 LEU A N 1
ATOM 1429 C CA . LEU A 1 182 ? -6.969 -1.101 19.606 1.00 98.75 182 LEU A CA 1
ATOM 1430 C C . LEU A 1 182 ? -5.864 -0.406 18.795 1.00 98.75 182 LEU A C 1
ATOM 1432 O O . LEU A 1 182 ? -4.923 -1.066 18.354 1.00 98.75 182 LEU A O 1
ATOM 1436 N N . ALA A 1 183 ? -5.925 0.921 18.639 1.00 98.62 183 ALA A N 1
ATOM 1437 C CA . ALA A 1 183 ? -4.876 1.705 17.985 1.00 98.62 183 ALA A CA 1
ATOM 1438 C C . ALA A 1 183 ? -3.523 1.526 18.690 1.00 98.62 183 ALA A C 1
ATOM 1440 O O . ALA A 1 183 ? -2.497 1.338 18.034 1.00 98.62 183 ALA A O 1
ATOM 1441 N N . ARG A 1 184 ? -3.518 1.522 20.034 1.00 98.50 184 ARG A N 1
ATOM 1442 C CA . ARG A 1 184 ? -2.313 1.246 20.831 1.00 98.50 184 ARG A CA 1
ATOM 1443 C C . ARG A 1 184 ? -1.760 -0.146 20.535 1.00 98.50 184 ARG A C 1
ATOM 1445 O O . ARG A 1 184 ? -0.572 -0.260 20.248 1.00 98.50 184 ARG A O 1
ATOM 1452 N N . SER A 1 185 ? -2.617 -1.168 20.523 1.00 98.38 185 SER A N 1
ATOM 1453 C CA . SER A 1 185 ? -2.219 -2.536 20.171 1.00 98.38 185 SER A CA 1
ATOM 1454 C C . SER A 1 185 ? -1.611 -2.618 18.765 1.00 98.38 185 SER A C 1
ATOM 1456 O O . SER A 1 185 ? -0.543 -3.204 18.585 1.00 98.38 185 SER A O 1
ATOM 1458 N N . TYR A 1 186 ? -2.233 -1.981 17.770 1.00 98.19 186 TYR A N 1
ATOM 1459 C CA . TYR A 1 186 ? -1.712 -1.972 16.403 1.00 98.19 186 TYR A CA 1
ATOM 1460 C C . TYR A 1 186 ? -0.380 -1.231 16.282 1.00 98.19 186 TYR A C 1
ATOM 1462 O O . TYR A 1 186 ? 0.499 -1.693 15.554 1.00 98.19 186 TYR A O 1
ATOM 1470 N N . ARG A 1 187 ? -0.198 -0.120 17.003 1.00 97.88 187 ARG A N 1
ATOM 1471 C CA . ARG A 1 187 ? 1.070 0.622 17.040 1.00 97.88 187 ARG A CA 1
ATOM 1472 C C . ARG A 1 187 ? 2.211 -0.266 17.528 1.00 97.88 187 ARG A C 1
ATOM 1474 O O . ARG A 1 187 ? 3.264 -0.331 16.894 1.00 97.88 187 ARG A O 1
ATOM 1481 N N . ASP A 1 188 ? 1.984 -0.972 18.632 1.00 96.88 188 ASP A N 1
ATOM 1482 C CA . ASP A 1 188 ? 2.989 -1.853 19.226 1.00 96.88 188 ASP A CA 1
ATOM 1483 C C . ASP A 1 188 ? 3.280 -3.071 18.336 1.00 96.88 188 ASP A C 1
ATOM 1485 O O . ASP A 1 188 ? 4.419 -3.528 18.269 1.00 96.88 188 ASP A O 1
ATOM 1489 N N . GLN A 1 189 ? 2.283 -3.572 17.601 1.00 96.75 189 GLN A N 1
ATOM 1490 C CA . GLN A 1 189 ? 2.455 -4.740 16.738 1.00 96.75 189 GLN A CA 1
ATOM 1491 C C . GLN A 1 189 ? 3.078 -4.419 15.370 1.00 96.75 189 GLN A C 1
ATOM 1493 O O . GLN A 1 189 ? 3.859 -5.225 14.855 1.00 96.75 189 GLN A O 1
ATOM 1498 N N . TYR A 1 190 ? 2.705 -3.290 14.760 1.00 96.69 190 TYR A N 1
ATOM 1499 C CA . TYR A 1 190 ? 2.928 -3.037 13.333 1.00 96.69 190 TYR A CA 1
ATOM 1500 C C . TYR A 1 190 ? 3.781 -1.806 13.019 1.00 96.69 190 TYR A C 1
ATOM 1502 O O . TYR A 1 190 ? 4.156 -1.653 11.863 1.00 96.69 190 TYR A O 1
ATOM 1510 N N . VAL A 1 191 ? 4.085 -0.938 13.990 1.00 92.06 191 VAL A N 1
ATOM 1511 C CA . VAL A 1 191 ? 4.867 0.293 13.746 1.00 92.06 191 VAL A CA 1
ATOM 1512 C C . VAL A 1 191 ? 6.245 0.239 14.402 1.00 92.06 191 VAL A C 1
ATOM 1514 O O . VAL A 1 191 ? 7.230 0.652 13.802 1.00 92.06 191 VAL A O 1
ATOM 1517 N N . LYS A 1 192 ? 6.343 -0.286 15.627 1.00 70.50 192 LYS A N 1
ATOM 1518 C CA . LYS A 1 192 ? 7.607 -0.356 16.375 1.00 70.50 192 LYS A CA 1
ATOM 1519 C C . LYS A 1 192 ? 8.388 -1.633 16.044 1.00 70.50 192 LYS A C 1
ATOM 1521 O O . LYS A 1 192 ? 8.255 -2.622 16.764 1.00 70.50 192 LYS A O 1
ATOM 1526 N N . ARG A 1 193 ? 9.197 -1.626 14.981 1.00 56.78 193 AR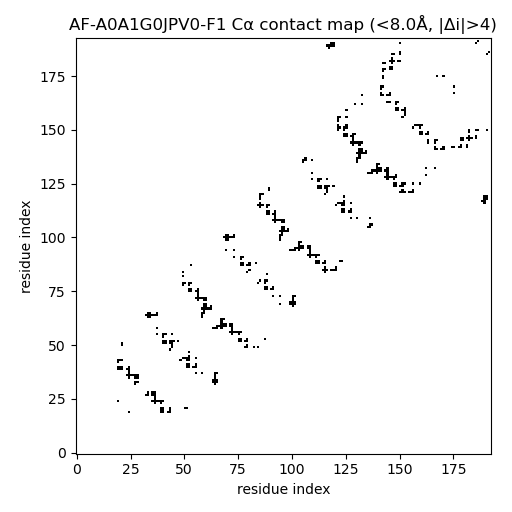G A N 1
ATOM 1527 C CA . ARG A 1 193 ? 10.288 -2.596 14.770 1.00 56.78 193 ARG A CA 1
ATOM 1528 C C . ARG A 1 193 ? 11.487 -1.943 14.108 1.00 56.78 193 ARG A C 1
ATOM 1530 O O . ARG A 1 193 ? 11.264 -1.183 13.145 1.00 56.78 193 ARG A O 1
#